Protein AF-A0A951SSV8-F1 (afdb_monomer)

Sequence (292 aa):
MTTGLNQTVEQKVKEVFIGLLESFEKKRLSGRKLVSDEEIIYNSLKNPKLGDVKVTVFPGPPIQIFINNRRDPDSPFAVMDSQQRRDFIERRAVEESKDNDIAPALYLISFNDRETLKNPNLERVEFYSVFLGLVDDQEEKRLPPGHELLDRPYESLNPSEKMILLNVLAKADPIRNRIKTELFDFSLKYARYKQSEEQRIVTIPPDQIAEHIGQLSRDMYPQNLRTILLRDFPKDHDRICNYVKDRLESLNRLITGRLDLDDGQYSYYLRQIQQSIVDQIRQIDMLASRRR

Solvent-accessible surface area (backbone atoms only — 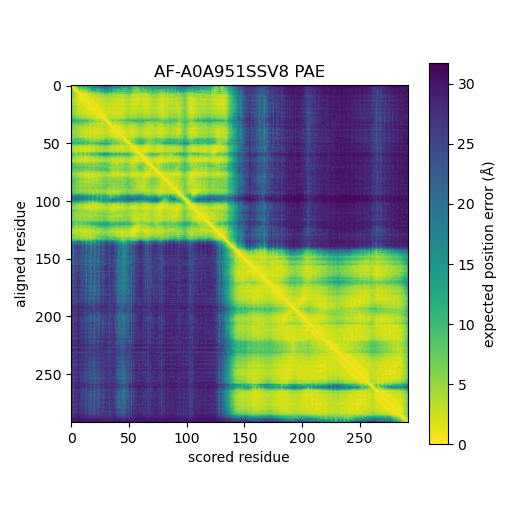not comparable to full-atom values): 16770 Å² total; per-residue (Å²): 130,78,57,83,60,58,70,73,58,47,51,55,51,47,52,48,52,50,38,31,50,52,44,52,50,53,38,49,75,72,70,46,79,70,54,72,69,55,47,53,50,48,47,19,66,72,32,48,92,82,31,68,39,51,33,41,36,33,81,52,95,77,70,44,41,32,39,54,27,92,92,40,74,93,56,36,29,33,52,45,30,62,71,61,38,70,83,42,72,77,45,42,59,76,62,87,71,89,62,93,59,71,51,29,45,58,19,43,61,36,74,69,52,55,54,57,74,66,43,83,88,58,76,65,47,70,36,49,50,64,52,67,58,81,57,60,76,60,65,85,62,58,65,61,80,47,53,76,54,74,82,46,62,75,89,77,50,51,66,34,54,47,57,40,35,56,76,63,52,60,94,84,40,71,62,50,56,54,47,45,54,68,73,30,45,41,86,45,72,52,41,41,66,98,48,71,72,41,80,40,77,47,70,47,55,88,93,44,42,61,60,46,56,52,46,56,49,36,47,47,53,43,71,75,58,48,62,48,25,59,72,78,38,48,71,59,34,53,51,51,52,49,52,50,41,56,48,49,49,51,50,42,53,59,48,55,74,53,44,84,74,45,90,47,67,45,32,54,53,49,51,52,46,46,50,45,46,53,54,51,44,52,53,53,49,56,62,67,48,74,77,113

Nearest PDB structures (foldseek):
  1gla-assembly1_F  TM=2.892E-01  e=4.558E+00  Escherichia coli

Secondary structure (DSSP, 8-state):
---SS-HHHHHHHHHHHHHHHHHHHHHHHTTPPPPHHHHHHHHHHH-GGG---EEEEE-SSSPEEEE--SS-TTSPEEEE-TTGGGG-TT-EESS--SS---S-EEEE--HHHHHHHH-TTS--EEEEGGGG--S-TTTTT---TTGGGTTS-GGG--HHHHHHHHHHS-TT-HHHHHHHHHHHEEEEEEEPTTS-EEEEEEE--GGGHHHHHHHHHHHHS-HHHHHHHHHH-HHHHHHHHHHHHHHHHHHHHHHHHHHTT-SSHHHHHHHHHHHHHHHHHHHHHHHHHTT-

pLDDT: mean 84.55, std 10.83, range [45.34, 97.0]

Foldseek 3Di:
DALPDDPVLLVVVLVQVLLLLVVVVVCVVVVHDDDPQSVVVNCCLQPVPVHKWKWKWQVPVVIWIWTARPVDRLWTWTKAFPVVCVVVVQWAFPDDDPDPDRGIGTTTDHPVVSVVVVDPPGDMGMDISVNSPSDPPVVVPPQQPLPVVVPPDPVPDFLQSLVSVLVNDDPPDPSNVVNQCVQFWDFFFQAFVVGDTDTDIQGADLVQLLVSLVVLLCRQPPPVVLVVCVPPPVVVNVVSLVRSLVRLVVRLVRLVVCLVRDPDPSNVSSVVNNVSSVVVNVVSVVSNVVVD

Mean predicted aligned error: 15.84 Å

Structure (mmCIF, N/CA/C/O backbone):
data_AF-A0A951SSV8-F1
#
_entry.id   AF-A0A951SSV8-F1
#
loop_
_atom_site.group_PDB
_atom_site.id
_atom_site.type_symbol
_atom_site.label_atom_id
_atom_site.label_alt_id
_atom_site.label_comp_id
_atom_site.label_asym_id
_atom_site.label_entity_id
_atom_site.label_seq_id
_atom_site.pdbx_PDB_ins_code
_atom_site.Cartn_x
_atom_site.Cartn_y
_atom_site.Cartn_z
_atom_site.occupancy
_atom_site.B_iso_or_equiv
_atom_site.auth_seq_id
_atom_site.auth_comp_id
_atom_site.auth_asym_id
_atom_site.auth_atom_id
_atom_site.pdbx_PDB_model_num
ATOM 1 N N . MET A 1 1 ? 17.834 -5.910 -31.860 1.00 50.94 1 MET A N 1
ATOM 2 C CA . MET A 1 1 ? 16.938 -4.856 -32.387 1.00 50.94 1 MET A CA 1
ATOM 3 C C . MET A 1 1 ? 17.793 -3.620 -32.609 1.00 50.94 1 MET A C 1
ATOM 5 O O . MET A 1 1 ? 18.628 -3.364 -31.756 1.00 50.94 1 MET A O 1
ATOM 9 N N . THR A 1 2 ? 17.700 -2.944 -33.755 1.00 58.22 2 THR A N 1
ATOM 10 C CA . THR A 1 2 ? 18.697 -1.935 -34.171 1.00 58.22 2 THR A CA 1
ATOM 11 C C . THR A 1 2 ? 18.032 -0.606 -34.503 1.00 58.22 2 THR A C 1
ATOM 13 O O . THR A 1 2 ? 17.059 -0.584 -35.251 1.00 58.22 2 THR A O 1
ATOM 16 N N . THR A 1 3 ? 18.589 0.490 -33.989 1.00 61.31 3 THR A N 1
ATOM 17 C CA . THR A 1 3 ? 18.146 1.876 -34.237 1.00 61.31 3 THR A CA 1
ATOM 18 C C . THR A 1 3 ? 18.432 2.356 -35.666 1.00 61.31 3 THR A C 1
ATOM 20 O O . THR A 1 3 ? 17.866 3.352 -36.101 1.00 61.31 3 THR A O 1
ATOM 23 N N . GLY A 1 4 ? 19.322 1.667 -36.395 1.00 69.44 4 GLY A N 1
ATOM 24 C CA . GLY A 1 4 ? 19.803 2.088 -37.715 1.00 69.44 4 GLY A CA 1
ATOM 25 C C . GLY A 1 4 ? 20.818 3.237 -37.671 1.00 69.44 4 GLY A C 1
ATOM 26 O O . GLY A 1 4 ? 21.259 3.688 -38.723 1.00 69.44 4 GLY A O 1
ATOM 27 N N . LEU A 1 5 ? 21.203 3.705 -36.477 1.00 77.44 5 LEU A N 1
ATOM 28 C CA . LEU A 1 5 ? 22.215 4.741 -36.280 1.00 77.44 5 LEU A CA 1
ATOM 29 C C . LEU A 1 5 ? 23.638 4.164 -36.288 1.00 77.44 5 LEU A C 1
ATOM 31 O O . LEU A 1 5 ? 23.873 3.011 -35.926 1.00 77.44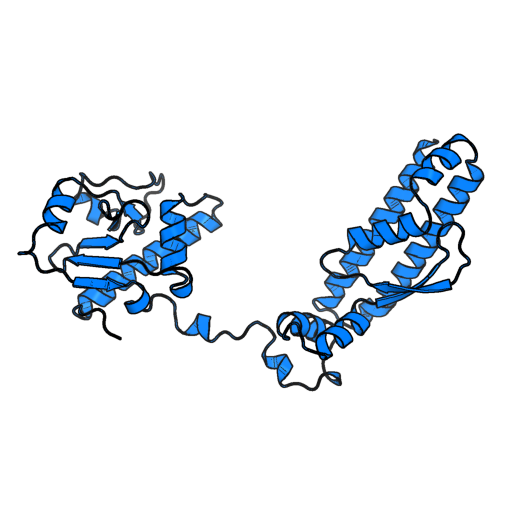 5 LEU A O 1
ATOM 35 N N . ASN A 1 6 ? 24.615 5.009 -36.626 1.00 82.25 6 ASN A N 1
ATOM 36 C CA . ASN A 1 6 ? 26.017 4.732 -36.320 1.00 82.25 6 ASN A CA 1
ATOM 37 C C . ASN A 1 6 ? 26.199 4.656 -34.789 1.00 82.25 6 ASN A C 1
ATOM 39 O O . ASN A 1 6 ? 25.636 5.479 -34.067 1.00 82.25 6 ASN A O 1
ATOM 43 N N . GLN A 1 7 ? 27.007 3.711 -34.300 1.00 79.44 7 GLN A N 1
ATOM 44 C CA . GLN A 1 7 ? 27.221 3.439 -32.872 1.00 79.44 7 GLN A CA 1
ATOM 45 C C . GLN A 1 7 ? 27.558 4.699 -32.061 1.00 79.44 7 GLN A C 1
ATOM 47 O O . GLN A 1 7 ? 27.023 4.888 -30.972 1.00 79.44 7 GLN A O 1
ATOM 52 N N . THR A 1 8 ? 28.384 5.598 -32.604 1.00 82.25 8 THR A N 1
ATOM 53 C CA . THR A 1 8 ? 28.756 6.853 -31.928 1.00 82.25 8 THR A CA 1
ATOM 54 C C . THR A 1 8 ? 27.576 7.819 -31.791 1.00 82.25 8 THR A C 1
ATOM 56 O O . THR A 1 8 ? 27.428 8.483 -30.767 1.00 82.25 8 THR A O 1
ATOM 59 N N . VAL A 1 9 ? 26.712 7.895 -32.809 1.00 83.31 9 VAL A N 1
ATOM 60 C CA . VAL A 1 9 ? 25.506 8.739 -32.773 1.00 83.31 9 VAL A CA 1
ATOM 61 C C . VAL A 1 9 ? 24.475 8.125 -31.833 1.00 83.31 9 VAL A C 1
ATOM 63 O O . VAL A 1 9 ? 23.878 8.842 -31.038 1.00 83.31 9 VAL A O 1
ATOM 66 N N . GLU A 1 10 ? 24.309 6.801 -31.867 1.00 84.38 10 GLU A N 1
ATOM 67 C CA . GLU A 1 10 ? 23.406 6.086 -30.966 1.00 84.38 10 GLU A CA 1
ATOM 68 C C . GLU A 1 10 ? 23.782 6.299 -29.493 1.00 84.38 10 GLU A C 1
ATOM 70 O O . GLU A 1 10 ? 22.915 6.641 -28.694 1.00 84.38 10 GLU A O 1
ATOM 75 N N . GLN A 1 11 ? 25.065 6.162 -29.136 1.00 83.69 11 GLN A N 1
ATOM 76 C CA . GLN A 1 11 ? 25.550 6.401 -27.771 1.00 83.69 11 GLN A CA 1
ATOM 77 C C . GLN A 1 11 ? 25.250 7.825 -27.302 1.00 83.69 11 GLN A C 1
ATOM 79 O O . GLN A 1 11 ? 24.668 8.011 -26.237 1.00 83.69 11 GLN A O 1
ATOM 84 N N . LYS A 1 12 ? 25.553 8.825 -28.135 1.00 85.31 12 LYS A N 1
ATOM 85 C CA . LYS A 1 12 ? 25.282 10.226 -27.805 1.00 85.31 12 LYS A CA 1
ATOM 86 C C . LYS A 1 12 ? 23.788 10.514 -27.653 1.00 85.31 12 LYS A C 1
ATOM 88 O O . LYS A 1 12 ? 23.389 11.263 -26.767 1.00 85.31 12 LYS A O 1
ATOM 93 N N . VAL A 1 13 ? 22.944 9.904 -28.486 1.00 86.56 13 VAL A N 1
ATOM 94 C CA . VAL A 1 13 ? 21.488 9.995 -28.332 1.00 86.56 13 VAL A CA 1
ATOM 95 C C . VAL A 1 13 ? 21.061 9.378 -26.995 1.00 86.56 13 VAL A C 1
ATOM 97 O O . VAL A 1 13 ? 20.310 10.016 -26.261 1.00 86.56 13 VAL A O 1
ATOM 100 N N . LYS A 1 14 ? 21.578 8.197 -26.623 1.00 86.94 14 LYS A N 1
ATOM 101 C CA . LYS A 1 14 ? 21.282 7.577 -25.318 1.00 86.94 14 LYS A CA 1
ATOM 102 C C . LYS A 1 14 ? 21.675 8.470 -24.146 1.00 86.94 14 LYS A C 1
ATOM 104 O O . LYS A 1 14 ? 20.853 8.667 -23.260 1.00 86.94 14 LYS A O 1
ATOM 109 N N . GLU A 1 15 ? 22.872 9.051 -24.165 1.00 86.12 15 GLU A N 1
ATOM 110 C CA . GLU A 1 15 ? 23.341 9.977 -23.123 1.00 86.12 15 GLU A CA 1
ATOM 111 C C . GLU A 1 15 ? 22.396 11.175 -22.950 1.00 86.12 15 GLU A C 1
ATOM 113 O O . GLU A 1 15 ? 22.020 11.511 -21.827 1.00 86.12 15 GLU A O 1
ATOM 118 N N . VAL A 1 16 ? 21.946 11.778 -24.058 1.00 88.00 16 VAL A N 1
ATOM 119 C CA . VAL A 1 16 ? 20.989 12.898 -24.025 1.00 88.00 16 VAL A CA 1
ATOM 120 C C . VAL A 1 16 ? 19.657 12.476 -23.399 1.00 88.00 16 VAL A C 1
ATOM 122 O O . VAL A 1 16 ? 19.097 13.210 -22.586 1.00 88.00 16 VAL A O 1
ATOM 125 N N . PHE A 1 17 ? 19.144 11.295 -23.747 1.00 89.50 17 PHE A N 1
ATOM 126 C CA . PHE A 1 17 ? 17.882 10.798 -23.198 1.00 89.50 17 PHE A CA 1
ATOM 127 C C . PHE A 1 17 ? 17.982 10.370 -21.726 1.00 89.50 17 PHE A C 1
ATOM 129 O O . PHE A 1 17 ? 17.036 10.604 -20.974 1.00 89.50 17 PHE A O 1
ATOM 136 N N . ILE A 1 18 ? 19.110 9.795 -21.297 1.00 86.62 18 ILE A N 1
ATOM 137 C CA . ILE A 1 18 ? 19.374 9.486 -19.882 1.00 86.62 18 ILE A CA 1
ATOM 138 C C . ILE A 1 18 ? 19.422 10.787 -19.073 1.00 86.62 18 ILE A C 1
ATOM 140 O O . ILE A 1 18 ? 18.696 10.921 -18.090 1.00 86.62 18 ILE A O 1
ATOM 144 N N . GLY A 1 19 ? 20.171 11.793 -19.540 1.00 85.62 19 GLY A N 1
ATOM 145 C CA . GLY A 1 19 ? 20.220 13.102 -18.882 1.00 85.62 19 GLY A CA 1
ATOM 146 C C . GLY A 1 19 ? 18.855 13.804 -18.825 1.00 85.62 19 GLY A C 1
ATOM 147 O O . GLY A 1 19 ? 18.536 14.469 -17.838 1.00 85.62 19 GLY A O 1
ATOM 148 N N . LEU A 1 20 ? 18.010 13.625 -19.848 1.00 88.06 20 LEU A N 1
ATOM 149 C CA . LEU A 1 20 ? 16.631 14.126 -19.842 1.00 88.06 20 LEU A CA 1
ATOM 150 C C . LEU A 1 20 ? 15.772 13.434 -18.767 1.00 88.06 20 LEU A C 1
ATOM 152 O O . LEU A 1 20 ? 15.018 14.102 -18.056 1.00 88.06 20 LEU A O 1
ATOM 156 N N . LEU A 1 21 ? 15.884 12.109 -18.627 1.00 87.38 21 LEU A N 1
ATOM 157 C CA . LEU A 1 21 ? 15.180 11.348 -17.589 1.00 87.38 21 LEU A CA 1
ATOM 158 C C . LEU A 1 21 ? 15.607 11.786 -16.184 1.00 87.38 21 LEU A C 1
ATOM 160 O O . LEU A 1 21 ? 14.743 12.067 -15.351 1.00 87.38 21 LEU A O 1
ATOM 164 N N . GLU A 1 22 ? 16.911 11.918 -15.939 1.00 84.62 22 GLU A N 1
ATOM 165 C CA . GLU A 1 22 ? 17.454 12.403 -14.663 1.00 84.62 22 GLU A CA 1
ATOM 166 C C . GLU A 1 22 ? 16.945 13.812 -14.322 1.00 84.62 22 GLU A C 1
ATOM 168 O O . GLU A 1 22 ? 16.562 14.086 -13.181 1.00 84.62 22 GLU A O 1
ATOM 173 N N . SER A 1 23 ? 16.877 14.699 -15.321 1.00 84.25 23 SER A N 1
ATOM 174 C CA . SER A 1 23 ? 16.321 16.051 -15.182 1.00 84.25 23 SER A CA 1
ATOM 175 C C . SER A 1 23 ? 14.860 16.021 -14.716 1.00 84.25 23 SER A C 1
ATOM 177 O O . SER A 1 23 ? 14.485 16.699 -13.751 1.00 84.25 23 SER A O 1
ATOM 179 N N . PHE A 1 24 ? 14.034 15.166 -15.329 1.00 87.00 24 PHE A N 1
ATOM 180 C CA . PHE A 1 24 ? 12.644 14.975 -14.915 1.00 87.00 24 PHE A CA 1
ATOM 181 C C . PHE A 1 24 ? 12.520 14.385 -13.505 1.00 87.00 24 PHE A C 1
ATOM 183 O O . PHE A 1 24 ? 11.667 14.832 -12.729 1.00 87.00 24 PHE A O 1
ATOM 190 N N . GLU A 1 25 ? 13.369 13.429 -13.127 1.00 83.12 25 GLU A 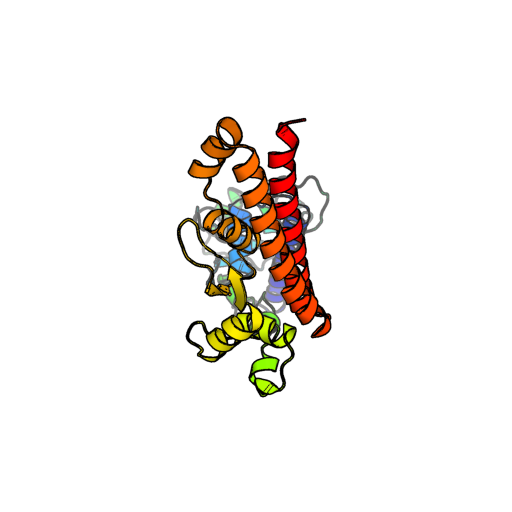N 1
ATOM 191 C CA . GLU A 1 25 ? 13.355 12.843 -11.781 1.00 83.12 25 GLU A CA 1
ATOM 192 C C . GLU A 1 25 ? 13.773 13.845 -10.707 1.00 83.12 25 GLU A C 1
ATOM 194 O O . GLU A 1 25 ? 13.064 14.001 -9.709 1.00 83.12 25 GLU A O 1
ATOM 199 N N . LYS A 1 26 ? 14.851 14.602 -10.939 1.00 82.38 26 LYS A N 1
ATOM 200 C CA . LYS A 1 26 ? 15.294 15.688 -10.053 1.00 82.38 26 LYS A CA 1
ATOM 201 C C . LYS A 1 26 ? 14.178 16.711 -9.844 1.00 82.38 26 LYS A C 1
ATOM 203 O O . LYS A 1 26 ? 13.911 17.119 -8.710 1.00 82.38 26 LYS A O 1
ATOM 208 N N . LYS A 1 27 ? 13.467 17.077 -10.916 1.00 80.06 27 LYS A N 1
ATOM 209 C CA . LYS A 1 27 ? 12.323 17.997 -10.855 1.00 80.06 27 LYS A CA 1
ATOM 210 C C . LYS A 1 27 ? 11.194 17.438 -9.983 1.00 80.06 27 LYS A C 1
ATOM 212 O O . LYS A 1 27 ? 10.746 18.135 -9.070 1.00 80.06 27 LYS A O 1
ATOM 217 N N . ARG A 1 28 ? 10.817 16.167 -10.167 1.00 77.19 28 ARG A N 1
ATOM 218 C CA . ARG A 1 28 ? 9.799 15.490 -9.339 1.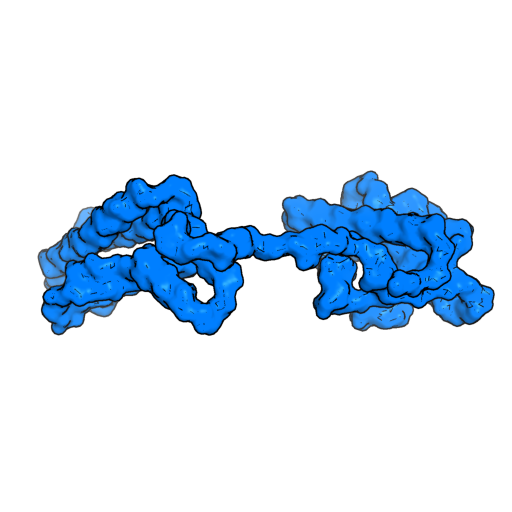00 77.19 28 ARG A CA 1
ATOM 219 C C . ARG A 1 28 ? 10.204 15.395 -7.865 1.00 77.19 28 ARG A C 1
ATOM 221 O O . ARG A 1 28 ? 9.382 15.687 -6.999 1.00 77.19 28 ARG A O 1
ATOM 228 N N . LEU A 1 29 ? 11.454 15.029 -7.577 1.00 77.56 29 LEU A N 1
ATOM 229 C CA . LEU A 1 29 ? 11.984 14.915 -6.210 1.00 77.56 29 LEU A CA 1
ATOM 230 C C . LEU A 1 29 ? 12.050 16.271 -5.496 1.00 77.56 29 LEU A C 1
ATOM 232 O O . LEU A 1 29 ? 11.799 16.347 -4.298 1.00 77.56 29 LEU A O 1
ATOM 236 N N . SER A 1 30 ? 12.309 17.355 -6.233 1.00 75.88 30 SER A N 1
ATOM 237 C CA . SER A 1 30 ? 12.275 18.724 -5.697 1.00 75.88 30 SER A CA 1
ATOM 238 C C . SER A 1 30 ? 10.862 19.260 -5.400 1.00 75.88 30 SER A C 1
ATOM 240 O O . SER A 1 30 ? 10.717 20.398 -4.957 1.00 75.88 30 SER A O 1
ATOM 242 N N . GLY A 1 31 ? 9.809 18.473 -5.662 1.00 69.69 31 GLY A N 1
ATOM 243 C CA . GLY A 1 31 ? 8.412 18.869 -5.457 1.00 69.69 31 GLY A CA 1
ATOM 244 C C . GLY A 1 31 ? 7.827 19.752 -6.566 1.00 69.69 31 GLY A C 1
ATOM 245 O O . GLY A 1 31 ? 6.671 20.170 -6.466 1.00 69.69 31 GLY A O 1
ATOM 246 N N . ARG A 1 32 ? 8.583 20.028 -7.640 1.00 75.00 32 ARG A N 1
ATOM 247 C CA . ARG A 1 32 ? 8.074 20.709 -8.840 1.00 75.00 32 ARG A CA 1
ATOM 248 C C . ARG A 1 32 ? 7.263 19.715 -9.680 1.00 75.00 32 ARG A C 1
ATOM 250 O O . ARG A 1 32 ? 7.671 18.571 -9.878 1.00 75.00 32 ARG A O 1
ATOM 257 N N . LYS A 1 33 ? 6.104 20.146 -10.184 1.00 79.69 33 LYS A N 1
ATOM 258 C CA . LYS A 1 33 ? 5.280 19.321 -11.080 1.00 79.69 33 LYS A CA 1
ATOM 259 C C . LYS A 1 33 ? 5.862 19.355 -12.491 1.00 79.69 33 LYS A C 1
ATOM 261 O O . LYS A 1 33 ? 6.257 20.419 -12.955 1.00 79.69 33 LYS A O 1
ATOM 266 N N . LEU A 1 34 ? 5.898 18.200 -13.151 1.00 83.44 34 LEU A N 1
ATOM 267 C CA . LEU A 1 34 ? 6.144 18.138 -14.590 1.00 83.44 34 LEU A CA 1
ATOM 268 C C . LEU A 1 34 ? 4.941 18.730 -15.325 1.00 83.44 34 LEU A C 1
ATOM 270 O O . LEU A 1 34 ? 3.794 18.520 -14.914 1.00 83.44 34 LEU A O 1
ATOM 274 N N . VAL A 1 35 ? 5.198 19.463 -16.405 1.00 85.88 35 VAL A N 1
ATOM 275 C CA . VAL A 1 35 ? 4.126 19.872 -17.319 1.00 85.88 35 VAL A CA 1
ATOM 276 C C . VAL A 1 35 ? 3.617 18.625 -18.033 1.00 85.88 35 VAL A C 1
ATOM 278 O O . VAL A 1 35 ? 4.329 17.638 -18.196 1.00 85.88 35 VAL A O 1
ATOM 281 N N . SER A 1 36 ? 2.360 18.647 -18.457 1.00 85.00 36 SER A N 1
ATOM 282 C CA . SER A 1 36 ? 1.707 17.453 -18.984 1.00 85.00 36 SER A CA 1
ATOM 283 C C . SER A 1 36 ? 2.436 16.814 -20.179 1.00 85.00 36 SER A C 1
ATOM 285 O O . SER A 1 36 ? 2.428 15.592 -20.296 1.00 85.00 36 SER A O 1
ATOM 287 N N . ASP A 1 37 ? 3.102 17.605 -21.024 1.00 85.56 37 ASP A N 1
ATOM 288 C CA . ASP A 1 37 ? 3.895 17.073 -22.139 1.00 85.56 37 ASP A CA 1
ATOM 289 C C . ASP A 1 37 ? 5.176 16.375 -21.646 1.00 85.56 37 ASP A C 1
ATOM 291 O O . ASP A 1 37 ? 5.489 15.276 -22.098 1.00 85.56 37 ASP A O 1
ATOM 295 N N . GLU A 1 38 ? 5.866 16.942 -20.650 1.00 86.94 38 GLU A N 1
ATOM 296 C CA . GLU A 1 38 ? 7.019 16.305 -19.998 1.00 86.94 38 GLU A CA 1
ATOM 297 C C . GLU A 1 38 ? 6.623 15.001 -19.299 1.00 86.94 38 GLU A C 1
ATOM 299 O O . GLU A 1 38 ? 7.350 14.018 -19.377 1.00 86.94 38 GLU A O 1
ATOM 304 N N . GLU A 1 39 ? 5.459 14.963 -18.645 1.00 86.19 39 GLU A N 1
ATOM 305 C CA . GLU A 1 39 ? 4.956 13.763 -17.973 1.00 86.19 39 GLU A CA 1
ATOM 306 C C . GLU A 1 39 ? 4.679 12.627 -18.969 1.00 86.19 39 GLU A C 1
ATOM 308 O O . GLU A 1 39 ? 5.028 11.472 -18.711 1.00 86.19 39 GLU A O 1
ATOM 313 N N . ILE A 1 40 ? 4.105 12.948 -20.134 1.00 85.50 40 ILE A N 1
ATOM 314 C CA . ILE A 1 40 ? 3.871 11.974 -21.207 1.00 85.50 40 ILE A CA 1
ATOM 315 C C . ILE A 1 40 ? 5.201 11.427 -21.734 1.00 85.50 40 ILE A C 1
ATOM 317 O O . ILE A 1 40 ? 5.340 10.208 -21.874 1.00 85.50 40 ILE A O 1
ATOM 321 N N . ILE A 1 41 ? 6.174 12.301 -22.011 1.00 87.19 41 ILE A N 1
ATOM 322 C CA . ILE A 1 41 ? 7.490 11.889 -22.516 1.00 87.19 41 ILE A CA 1
ATOM 323 C C . ILE A 1 41 ? 8.254 11.083 -21.460 1.00 87.19 41 ILE A C 1
ATOM 325 O O . ILE A 1 41 ? 8.747 10.003 -21.776 1.00 87.19 41 ILE A O 1
ATOM 329 N N . TYR A 1 42 ? 8.276 11.528 -20.201 1.00 87.62 42 TYR A N 1
ATOM 330 C CA . TYR A 1 42 ? 8.893 10.807 -19.086 1.00 87.62 42 TYR A CA 1
ATOM 331 C C . TYR A 1 42 ? 8.328 9.392 -18.942 1.00 87.62 42 TYR A C 1
ATOM 333 O O . TYR A 1 42 ? 9.081 8.420 -18.918 1.00 87.62 42 TYR A O 1
ATOM 341 N N . ASN A 1 43 ? 6.998 9.258 -18.899 1.00 83.88 43 ASN A N 1
ATOM 342 C CA . ASN A 1 43 ? 6.353 7.955 -18.755 1.00 83.88 43 ASN A CA 1
ATOM 343 C C . ASN A 1 43 ? 6.627 7.040 -19.954 1.00 83.88 43 ASN A C 1
ATOM 345 O O . ASN A 1 43 ? 6.774 5.837 -19.764 1.00 83.88 43 ASN A O 1
ATOM 349 N N . SER A 1 44 ? 6.714 7.601 -21.162 1.00 84.62 44 SER A N 1
ATOM 350 C CA . SER A 1 44 ? 6.961 6.829 -22.384 1.00 84.62 44 SER A CA 1
ATOM 351 C C . SER A 1 44 ? 8.412 6.339 -22.475 1.00 84.62 44 SER A C 1
ATOM 353 O O . SER A 1 44 ? 8.657 5.185 -22.810 1.00 84.62 44 SER A O 1
ATOM 355 N N . LEU A 1 45 ? 9.376 7.191 -22.111 1.00 84.31 45 LEU A N 1
ATOM 356 C CA . LEU A 1 45 ? 10.797 6.834 -22.085 1.00 84.31 45 LEU A CA 1
ATOM 357 C C . LEU A 1 45 ? 11.130 5.850 -20.955 1.00 84.31 45 LEU A C 1
ATOM 359 O O . LEU A 1 45 ? 11.937 4.946 -21.154 1.00 84.31 45 LEU A O 1
ATOM 363 N N . LYS A 1 46 ? 10.496 6.004 -19.783 1.00 82.44 46 LYS A N 1
ATOM 364 C CA . LYS A 1 46 ? 10.702 5.121 -18.625 1.00 82.44 46 LYS A CA 1
ATOM 365 C C . LYS A 1 46 ? 9.956 3.792 -18.747 1.00 82.44 46 LYS A C 1
ATOM 367 O O . LYS A 1 46 ? 10.433 2.778 -18.257 1.00 82.44 46 LYS A O 1
ATOM 372 N N . ASN A 1 47 ? 8.783 3.780 -19.381 1.00 76.94 47 ASN A N 1
ATOM 373 C CA . ASN A 1 47 ? 7.959 2.583 -19.529 1.00 76.94 47 ASN A CA 1
ATOM 374 C C . ASN A 1 47 ? 7.502 2.411 -20.985 1.00 76.94 47 ASN A C 1
ATOM 376 O O . ASN A 1 47 ? 6.370 2.783 -21.315 1.00 76.94 47 ASN A O 1
ATOM 380 N N . PRO A 1 48 ? 8.298 1.741 -21.839 1.00 70.56 48 PRO A N 1
ATOM 381 C CA . PRO A 1 48 ? 7.938 1.518 -23.243 1.00 70.56 48 PRO A CA 1
ATOM 382 C C . PRO A 1 48 ? 6.573 0.825 -23.432 1.00 70.56 48 PRO A C 1
ATOM 384 O O . PRO A 1 48 ? 5.872 1.072 -24.411 1.00 70.56 48 PRO A O 1
ATOM 387 N N . LYS A 1 49 ? 6.139 0.007 -22.456 1.00 68.50 49 LYS A N 1
ATOM 388 C CA . LYS A 1 49 ? 4.824 -0.673 -22.438 1.00 68.50 49 LYS A CA 1
ATOM 389 C C . LYS A 1 49 ? 3.635 0.278 -22.255 1.00 68.50 49 LYS A C 1
ATOM 391 O O . LYS A 1 49 ? 2.543 -0.024 -22.727 1.00 68.50 49 LYS A O 1
ATOM 396 N N . LEU A 1 50 ? 3.828 1.406 -21.566 1.00 64.69 50 LEU A N 1
ATOM 397 C CA . LEU A 1 50 ? 2.800 2.445 -21.392 1.00 64.69 50 LEU A CA 1
ATOM 398 C C . LEU A 1 50 ? 2.725 3.376 -22.605 1.00 64.69 50 LEU A C 1
ATOM 400 O O . LEU A 1 50 ? 1.775 4.148 -22.763 1.00 64.69 50 LEU A O 1
ATOM 404 N N . GLY A 1 51 ? 3.714 3.279 -23.486 1.00 67.88 51 GLY A N 1
ATOM 405 C CA . GLY A 1 51 ? 3.711 3.970 -24.744 1.00 67.88 51 GLY A CA 1
ATOM 406 C C . GLY A 1 51 ? 5.111 4.263 -25.244 1.00 67.88 51 GLY A C 1
ATOM 407 O O . GLY A 1 51 ? 5.940 4.768 -24.508 1.00 67.88 51 GLY A O 1
ATOM 408 N N . ASP A 1 52 ? 5.325 4.031 -26.532 1.00 78.38 52 ASP A N 1
ATOM 409 C CA . ASP A 1 52 ? 6.578 4.358 -27.200 1.00 78.38 52 ASP A CA 1
ATOM 410 C C . ASP A 1 52 ? 6.521 5.739 -27.869 1.00 78.38 52 ASP A C 1
ATOM 412 O O . ASP A 1 52 ? 5.445 6.197 -28.287 1.00 78.38 52 ASP A O 1
ATOM 416 N N . VAL A 1 53 ? 7.665 6.406 -27.997 1.00 85.50 53 VAL A N 1
ATOM 417 C CA . VAL A 1 53 ? 7.769 7.680 -28.715 1.00 85.50 53 VAL A CA 1
ATOM 418 C C . VAL A 1 53 ? 8.666 7.523 -29.926 1.00 85.50 53 VAL A C 1
ATOM 420 O O . VAL A 1 53 ? 9.734 6.922 -29.860 1.00 85.50 53 VAL A O 1
ATOM 423 N N . LYS A 1 54 ? 8.219 8.079 -31.052 1.00 88.81 54 LYS A N 1
ATOM 424 C CA . LYS A 1 54 ? 9.031 8.151 -32.262 1.00 88.81 54 LYS A CA 1
ATOM 425 C C . LYS A 1 54 ? 10.111 9.215 -32.068 1.00 88.81 54 LYS A C 1
ATOM 427 O O . LYS A 1 54 ? 9.796 10.357 -31.730 1.00 88.81 54 LYS A O 1
ATOM 432 N N . VAL A 1 55 ? 11.355 8.823 -32.291 1.00 90.31 55 VAL A N 1
ATOM 433 C CA . VAL A 1 55 ? 12.545 9.665 -32.247 1.00 90.31 55 VAL A CA 1
ATOM 434 C C . VAL A 1 55 ? 13.049 9.849 -33.673 1.00 90.31 55 VAL A C 1
ATOM 436 O O . VAL A 1 55 ? 13.213 8.877 -34.412 1.00 90.31 55 VAL A O 1
ATOM 439 N N . THR A 1 56 ? 13.301 11.096 -34.051 1.00 90.62 56 THR A N 1
ATOM 440 C CA . THR A 1 56 ? 13.900 11.459 -35.336 1.00 90.62 56 THR A CA 1
ATOM 441 C C . THR A 1 56 ? 15.248 12.111 -35.069 1.00 90.62 56 THR A C 1
ATOM 443 O O . THR A 1 56 ? 15.329 13.095 -34.334 1.00 90.62 56 THR A O 1
ATOM 446 N N . VAL A 1 57 ? 16.308 11.565 -35.662 1.00 90.62 57 VAL A N 1
ATOM 447 C CA . VAL A 1 57 ? 17.682 12.042 -35.481 1.00 90.62 57 VAL A CA 1
ATOM 448 C C . VAL A 1 57 ? 18.258 12.482 -36.819 1.00 90.62 57 VAL A C 1
ATOM 450 O O . VAL A 1 57 ? 18.248 11.718 -37.785 1.00 90.62 57 VAL A O 1
ATOM 453 N N . PHE A 1 58 ? 18.807 13.695 -36.854 1.00 89.81 58 PHE A N 1
ATOM 454 C CA . PHE A 1 58 ? 19.657 14.172 -37.943 1.00 89.81 58 PHE A CA 1
ATOM 455 C C . PHE A 1 58 ? 21.121 14.061 -37.493 1.00 89.81 58 PHE A C 1
ATOM 457 O O . PHE A 1 58 ? 21.522 14.780 -36.574 1.00 89.81 58 PHE A O 1
ATOM 464 N N . PRO A 1 59 ? 21.921 13.162 -38.094 1.00 82.31 59 PRO A N 1
ATOM 465 C CA . PRO A 1 59 ? 23.266 12.831 -37.619 1.00 82.31 59 PRO A CA 1
ATOM 466 C C . PRO A 1 59 ? 24.347 13.862 -37.994 1.00 82.31 59 PRO A C 1
ATOM 468 O O . PRO A 1 59 ? 25.515 13.659 -37.663 1.00 82.31 59 PRO A O 1
ATOM 471 N N . GLY A 1 60 ? 23.993 14.953 -38.684 1.00 80.12 60 GLY A N 1
ATOM 472 C CA . GLY A 1 60 ? 24.934 16.024 -39.034 1.00 80.12 60 GLY A CA 1
ATOM 473 C C . GLY A 1 60 ? 25.472 16.769 -37.803 1.00 80.12 60 GLY A C 1
ATOM 474 O O . GLY A 1 60 ? 24.903 16.640 -36.727 1.00 80.12 60 GLY A O 1
ATOM 475 N N . PRO A 1 61 ? 26.569 17.539 -37.912 1.00 78.06 61 PRO A N 1
ATOM 476 C CA . PRO A 1 61 ? 27.035 18.411 -36.837 1.00 78.06 61 PRO A CA 1
ATOM 477 C C . PRO A 1 61 ? 26.294 19.769 -36.864 1.00 78.06 61 PRO A C 1
ATOM 479 O O . PRO A 1 61 ? 26.368 20.463 -37.878 1.00 78.06 61 PRO A O 1
ATOM 482 N N . PRO A 1 62 ? 25.629 20.198 -35.774 1.00 81.69 62 PRO A N 1
ATOM 483 C CA . PRO A 1 62 ? 25.372 19.462 -34.533 1.00 81.69 62 PRO A CA 1
ATOM 484 C C . PRO A 1 62 ? 24.236 18.436 -34.688 1.00 81.69 62 PRO A C 1
ATOM 486 O O . PRO A 1 62 ? 23.294 18.658 -35.449 1.00 81.69 62 PRO A O 1
ATOM 489 N N . ILE A 1 63 ? 24.323 17.324 -33.943 1.00 87.00 63 ILE A N 1
ATOM 490 C CA . ILE A 1 63 ? 23.312 16.254 -33.982 1.00 87.00 63 ILE A CA 1
ATOM 491 C C . ILE A 1 63 ? 22.001 16.820 -33.452 1.00 87.00 63 ILE A C 1
ATOM 493 O O . ILE A 1 63 ? 21.969 17.365 -32.349 1.00 87.00 63 ILE A O 1
ATOM 497 N N . GLN A 1 64 ? 20.924 16.667 -34.218 1.00 90.38 64 GLN A N 1
ATOM 498 C CA . GLN A 1 64 ? 19.608 17.172 -33.833 1.00 90.38 64 GLN A CA 1
ATOM 499 C C . GLN A 1 64 ? 18.681 16.010 -33.507 1.00 90.38 64 GLN A C 1
ATOM 501 O O . GLN A 1 64 ? 18.510 15.101 -34.322 1.00 90.38 64 GLN A O 1
ATOM 506 N N . ILE A 1 65 ? 18.090 16.049 -32.313 1.00 92.00 65 ILE A N 1
ATOM 507 C CA . ILE A 1 65 ? 17.219 15.000 -31.786 1.00 92.00 65 ILE A CA 1
ATOM 508 C C . ILE A 1 65 ? 15.822 15.583 -31.610 1.00 92.00 65 ILE A C 1
ATOM 510 O O . ILE A 1 65 ? 15.633 16.570 -30.895 1.00 92.00 65 ILE A O 1
ATOM 514 N N . PHE A 1 66 ? 14.843 14.945 -32.240 1.00 92.56 66 PHE A N 1
ATOM 515 C CA . PHE A 1 66 ? 13.437 15.300 -32.135 1.00 92.56 66 PHE A CA 1
ATOM 516 C C . PHE A 1 66 ? 12.640 14.136 -31.549 1.00 92.56 66 PHE A C 1
ATOM 518 O O . PHE A 1 66 ? 12.827 12.982 -31.936 1.00 92.56 66 PHE A O 1
ATOM 525 N N . ILE A 1 67 ? 11.731 14.446 -30.630 1.00 91.56 67 ILE A N 1
ATOM 526 C CA . ILE A 1 67 ? 10.776 13.516 -30.030 1.00 91.56 67 ILE A CA 1
ATOM 527 C C . ILE A 1 67 ? 9.381 13.882 -30.524 1.00 91.56 67 ILE A C 1
ATOM 529 O O . ILE A 1 67 ? 8.953 15.029 -30.397 1.00 91.56 67 ILE A O 1
ATOM 533 N N . ASN A 1 68 ? 8.639 12.904 -31.033 1.00 88.81 68 ASN A N 1
ATOM 534 C CA . ASN A 1 68 ? 7.264 13.130 -31.452 1.00 88.81 68 ASN A CA 1
ATOM 535 C C . ASN A 1 68 ? 6.366 13.579 -30.285 1.00 88.81 68 ASN A C 1
ATOM 537 O O . ASN A 1 68 ? 6.350 12.964 -29.217 1.00 88.81 68 ASN A O 1
ATOM 541 N N . ASN A 1 69 ? 5.562 14.614 -30.518 1.00 81.69 69 ASN A N 1
ATOM 542 C CA . ASN A 1 69 ? 4.546 15.057 -29.580 1.00 81.69 69 ASN A CA 1
ATOM 543 C C . ASN A 1 69 ? 3.245 14.287 -29.844 1.00 81.69 69 ASN A C 1
ATOM 545 O O . ASN A 1 69 ? 2.608 14.428 -30.882 1.00 81.69 69 ASN A O 1
ATOM 549 N N . ARG A 1 70 ? 2.814 13.473 -28.877 1.00 75.88 70 ARG A N 1
ATOM 550 C CA . ARG A 1 70 ? 1.584 12.670 -29.005 1.00 75.88 70 ARG A CA 1
ATOM 551 C C . ARG A 1 70 ? 0.312 13.501 -29.156 1.00 75.88 70 ARG A C 1
ATOM 553 O O . ARG A 1 70 ? -0.676 12.987 -29.667 1.00 75.88 70 ARG A O 1
ATOM 560 N N . ARG A 1 71 ? 0.315 14.742 -28.667 1.00 77.50 71 ARG A N 1
ATOM 561 C CA . ARG A 1 71 ? -0.838 15.647 -28.751 1.00 77.50 71 ARG A CA 1
ATOM 562 C C . ARG A 1 71 ? -0.899 16.391 -30.074 1.00 77.50 71 ARG A C 1
ATOM 564 O O . ARG A 1 71 ? -1.995 16.683 -30.534 1.00 77.50 71 ARG A O 1
ATOM 571 N N . ASP A 1 72 ? 0.261 16.670 -30.658 1.00 79.50 72 ASP A N 1
ATOM 572 C CA . ASP A 1 72 ? 0.396 17.354 -31.938 1.00 79.50 72 ASP A CA 1
ATOM 573 C C . ASP A 1 72 ? 1.530 16.714 -32.761 1.00 79.50 72 ASP A C 1
ATOM 575 O O . ASP A 1 72 ? 2.688 17.124 -32.639 1.00 79.50 72 ASP A O 1
ATOM 579 N N . PRO A 1 73 ? 1.218 15.699 -33.589 1.00 77.75 73 PRO A N 1
ATOM 580 C CA . PRO A 1 73 ? 2.213 14.998 -34.400 1.00 77.75 73 PRO A CA 1
ATOM 581 C C . PRO A 1 73 ? 2.988 15.900 -35.372 1.00 77.75 73 PRO A C 1
ATOM 583 O O . PRO A 1 73 ? 4.101 15.553 -35.766 1.00 77.75 73 PRO A O 1
ATOM 586 N N . ASP A 1 74 ? 2.424 17.055 -35.741 1.00 77.50 74 ASP A N 1
ATOM 587 C CA . ASP A 1 74 ? 3.045 18.023 -36.652 1.00 77.50 74 ASP A CA 1
ATOM 588 C C . ASP A 1 74 ? 4.015 18.981 -35.930 1.00 77.50 74 ASP A C 1
ATOM 590 O O . ASP A 1 74 ? 4.733 19.760 -36.569 1.00 77.50 74 ASP A O 1
ATOM 594 N N . SER A 1 75 ? 4.076 18.906 -34.596 1.00 84.19 75 SER A N 1
ATOM 595 C CA . SER A 1 75 ? 4.943 19.726 -33.747 1.00 84.19 75 SER A CA 1
ATOM 596 C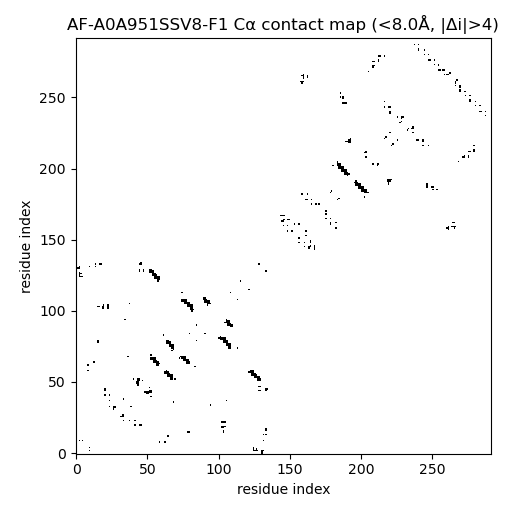 C . SER A 1 75 ? 5.742 18.869 -32.756 1.00 84.19 75 SER A C 1
ATOM 598 O O . SER A 1 75 ? 5.484 18.926 -31.548 1.00 84.19 75 SER A O 1
ATOM 600 N N . PRO A 1 76 ? 6.730 18.079 -33.224 1.00 89.75 76 PRO A N 1
ATOM 601 C CA . PRO A 1 76 ? 7.635 17.369 -32.328 1.00 89.75 76 PRO A CA 1
ATOM 602 C C . PRO A 1 76 ? 8.423 18.339 -31.439 1.00 89.75 76 PRO A C 1
ATOM 604 O O . PRO A 1 76 ? 8.604 19.510 -31.770 1.00 89.75 76 PRO A O 1
ATOM 607 N N . PHE A 1 77 ? 8.921 17.837 -30.313 1.00 92.88 77 PHE A N 1
ATOM 608 C CA . PHE A 1 77 ? 9.832 18.567 -29.437 1.00 92.88 77 PHE A CA 1
ATOM 609 C C . PHE A 1 77 ? 11.275 18.336 -29.873 1.00 92.88 77 PHE A C 1
ATOM 611 O O . PHE A 1 77 ? 11.650 17.212 -30.200 1.00 92.88 77 PHE A O 1
ATOM 618 N N . ALA A 1 78 ? 12.103 19.373 -29.824 1.00 92.12 78 ALA A N 1
ATOM 619 C CA . ALA A 1 78 ? 13.547 19.216 -29.913 1.00 92.12 78 ALA A CA 1
ATOM 620 C C . ALA A 1 78 ? 14.125 18.929 -28.521 1.00 92.12 78 ALA A C 1
ATOM 622 O O . ALA A 1 78 ? 13.706 19.536 -27.533 1.00 92.12 78 ALA A O 1
ATOM 623 N N . VAL A 1 79 ? 15.097 18.023 -28.445 1.00 91.69 79 VAL A N 1
ATOM 624 C CA . VAL A 1 79 ? 15.798 17.674 -27.203 1.00 91.69 79 VAL A CA 1
ATOM 625 C C . VAL A 1 79 ? 17.230 18.140 -27.321 1.00 91.69 79 VAL A C 1
ATOM 627 O O . VAL A 1 79 ? 17.955 17.693 -28.208 1.00 91.69 79 VAL A O 1
ATOM 630 N N . MET A 1 80 ? 17.634 19.043 -26.437 1.00 88.25 80 MET A N 1
ATOM 631 C CA . MET A 1 80 ? 19.010 19.526 -26.400 1.00 88.25 80 MET A CA 1
ATOM 632 C C . MET A 1 80 ? 19.363 20.048 -25.014 1.00 88.25 80 MET A C 1
ATOM 634 O O . MET A 1 80 ? 18.483 20.279 -24.183 1.00 88.25 80 MET A O 1
ATOM 638 N N . ASP A 1 81 ? 20.653 20.229 -24.769 1.00 85.88 81 ASP A N 1
ATOM 639 C CA . ASP A 1 81 ? 21.152 20.922 -23.586 1.00 85.88 81 ASP A CA 1
ATOM 640 C C . ASP A 1 81 ? 21.171 22.454 -23.785 1.00 85.88 81 ASP A C 1
ATOM 642 O O . ASP A 1 81 ? 20.958 22.994 -24.878 1.00 85.88 81 ASP A O 1
ATOM 646 N N . SER A 1 82 ? 21.447 23.187 -22.708 1.00 77.81 82 SER A N 1
ATOM 647 C CA . SER A 1 82 ? 21.498 24.651 -22.735 1.00 77.81 82 SER A CA 1
ATOM 648 C C . SER A 1 82 ? 22.677 25.227 -23.537 1.00 77.81 82 SER A C 1
ATOM 650 O O . SER A 1 82 ? 22.625 26.401 -23.921 1.00 77.81 82 SER A O 1
ATOM 652 N N . GLN A 1 83 ? 23.718 24.437 -23.831 1.00 81.62 83 GLN A N 1
ATOM 653 C CA . GLN A 1 83 ? 24.852 24.859 -24.660 1.00 81.62 83 GLN A CA 1
ATOM 654 C C . GLN A 1 83 ? 24.486 24.803 -26.147 1.00 81.62 83 GLN A C 1
ATOM 656 O O . GLN A 1 83 ? 24.664 25.796 -26.851 1.00 81.62 83 GLN A O 1
ATOM 661 N N . GLN A 1 84 ? 23.886 23.698 -26.591 1.00 82.06 84 GLN A N 1
ATOM 662 C CA . GLN A 1 84 ? 23.383 23.479 -27.951 1.00 82.06 84 GLN A CA 1
ATOM 663 C C . GLN A 1 84 ? 22.276 24.469 -28.319 1.00 82.06 84 GLN A C 1
ATOM 665 O O . GLN A 1 84 ? 22.158 24.872 -29.474 1.00 82.06 84 GLN A O 1
ATOM 670 N N . ARG A 1 85 ? 21.501 24.942 -27.335 1.00 81.38 85 ARG A N 1
ATOM 671 C CA . ARG A 1 85 ? 20.501 26.000 -27.544 1.00 81.38 85 ARG A CA 1
ATOM 672 C C . ARG A 1 85 ? 21.093 27.269 -28.175 1.00 81.38 85 ARG A C 1
ATOM 674 O O . ARG A 1 85 ? 20.376 27.977 -28.878 1.00 81.38 85 ARG A O 1
ATOM 681 N N . ARG A 1 86 ? 22.377 27.573 -27.947 1.00 81.38 86 ARG A N 1
ATOM 682 C CA . ARG A 1 86 ? 23.037 28.763 -28.522 1.00 81.38 86 ARG A CA 1
ATOM 683 C C . ARG A 1 86 ? 23.069 28.739 -30.047 1.00 81.38 86 ARG A C 1
ATOM 685 O O . ARG A 1 86 ? 22.993 29.801 -30.654 1.00 81.38 86 ARG A O 1
ATOM 692 N N . ASP A 1 87 ? 23.105 27.549 -30.637 1.00 82.62 87 ASP A N 1
ATOM 693 C CA . ASP A 1 87 ? 23.086 27.359 -32.088 1.00 82.62 87 ASP A CA 1
ATOM 694 C C . ASP A 1 87 ? 21.653 27.402 -32.658 1.00 82.62 87 ASP A C 1
ATOM 696 O O . ASP A 1 87 ? 21.459 27.547 -33.862 1.00 82.62 87 ASP A O 1
ATOM 700 N N . PHE A 1 88 ? 20.633 27.335 -31.790 1.00 85.62 88 PHE A N 1
ATOM 701 C CA . PHE A 1 88 ? 19.210 27.281 -32.144 1.00 85.62 88 PHE A CA 1
ATOM 702 C C . PHE A 1 88 ? 18.373 28.250 -31.293 1.00 85.62 88 PHE A C 1
ATOM 704 O O . PHE A 1 88 ? 17.426 27.857 -30.607 1.00 85.62 88 PHE A O 1
ATOM 711 N N . ILE A 1 89 ? 18.714 29.540 -31.347 1.00 82.56 89 ILE A N 1
ATOM 712 C CA . ILE A 1 89 ? 18.131 30.607 -30.505 1.00 82.56 89 ILE A CA 1
ATOM 713 C C . ILE A 1 89 ? 16.602 30.714 -30.653 1.00 82.56 89 ILE A C 1
ATOM 715 O O . ILE A 1 89 ? 15.908 31.109 -29.716 1.00 82.56 89 ILE A O 1
ATOM 719 N N . GLU A 1 90 ? 16.064 30.338 -31.813 1.00 85.50 90 GLU A N 1
ATOM 720 C CA . GLU A 1 90 ? 14.626 30.378 -32.099 1.00 85.50 90 GLU A CA 1
ATOM 721 C C . GLU A 1 90 ? 13.808 29.358 -31.290 1.00 85.50 90 GLU A C 1
ATOM 723 O O . GLU A 1 90 ? 12.595 29.527 -31.137 1.00 85.50 90 GLU A O 1
ATOM 728 N N . ARG A 1 91 ? 14.451 28.309 -30.760 1.00 88.38 91 ARG A N 1
ATOM 729 C CA . ARG A 1 91 ? 13.785 27.256 -29.990 1.00 88.38 91 ARG A CA 1
ATOM 730 C C . ARG A 1 91 ? 13.473 27.740 -28.574 1.00 88.38 91 ARG A C 1
ATOM 732 O O . ARG A 1 91 ? 14.330 28.264 -27.851 1.00 88.38 91 ARG A O 1
ATOM 739 N N . ARG A 1 92 ? 12.225 27.541 -28.147 1.00 85.88 92 ARG A N 1
ATOM 740 C CA . ARG A 1 92 ? 11.738 27.958 -26.819 1.00 85.88 92 ARG A CA 1
ATOM 741 C C . ARG A 1 92 ? 11.627 26.755 -25.904 1.00 85.88 92 ARG A C 1
ATOM 743 O O . ARG A 1 92 ? 11.115 25.730 -26.329 1.00 85.88 92 ARG A O 1
ATOM 750 N N . ALA A 1 93 ? 12.097 26.865 -24.667 1.00 85.88 93 ALA A N 1
ATOM 751 C CA . ALA A 1 93 ? 11.935 25.779 -23.705 1.00 85.88 93 ALA A CA 1
ATOM 752 C C . ALA A 1 93 ? 10.442 25.563 -23.411 1.00 85.88 93 ALA A C 1
ATOM 754 O O . ALA A 1 93 ? 9.688 26.535 -23.334 1.00 85.88 93 ALA A O 1
ATOM 755 N N . VAL A 1 94 ? 10.023 24.304 -23.262 1.00 83.81 94 VAL A N 1
ATOM 756 C CA . VAL A 1 94 ? 8.641 23.962 -22.869 1.00 83.81 94 VAL A CA 1
ATOM 757 C C . VAL A 1 94 ? 8.322 24.525 -21.479 1.00 83.81 94 VAL A C 1
ATOM 759 O O . VAL A 1 94 ? 7.201 24.961 -21.230 1.00 83.81 94 VAL A O 1
ATOM 762 N N . GLU A 1 95 ? 9.329 24.604 -20.609 1.00 78.69 95 GLU A N 1
ATOM 763 C CA . GLU A 1 95 ? 9.270 25.331 -19.346 1.00 78.69 95 GLU A CA 1
ATOM 764 C C . GLU A 1 95 ? 10.543 26.162 -19.147 1.00 78.69 95 GLU A C 1
ATOM 766 O O . GLU A 1 95 ? 11.654 25.712 -19.435 1.00 78.69 95 GLU A O 1
ATOM 771 N N . GLU A 1 96 ? 10.392 27.390 -18.649 1.00 66.56 96 GLU A N 1
ATOM 772 C CA . GLU A 1 96 ? 11.526 28.244 -18.300 1.00 66.56 96 GLU A CA 1
ATOM 773 C C . GLU A 1 96 ? 12.191 27.745 -17.010 1.00 66.56 96 GLU A C 1
ATOM 775 O O . GLU A 1 96 ? 11.757 28.044 -15.894 1.00 66.56 96 GLU A O 1
ATOM 780 N N . SER A 1 97 ? 13.277 26.988 -17.154 1.00 58.72 97 SER A N 1
ATOM 781 C CA . SER A 1 97 ? 14.145 26.644 -16.029 1.00 58.72 97 SER A CA 1
ATOM 782 C C . SER A 1 97 ? 14.816 27.907 -15.482 1.00 58.72 97 SER A C 1
ATOM 784 O O . SER A 1 97 ? 15.552 28.587 -16.193 1.00 58.72 97 SER A O 1
ATOM 786 N N . LYS A 1 98 ? 14.590 28.212 -14.197 1.00 56.31 98 LYS A N 1
ATOM 787 C CA . LYS A 1 98 ? 15.330 29.261 -13.461 1.00 56.31 98 LYS A CA 1
ATOM 788 C C . LYS A 1 98 ? 16.763 28.849 -13.115 1.00 56.31 98 LYS A C 1
ATOM 790 O O . LYS A 1 98 ? 17.567 29.691 -12.727 1.00 56.31 98 LYS A O 1
ATOM 795 N N . ASP A 1 99 ? 17.054 27.560 -13.229 1.00 52.34 99 ASP A N 1
ATOM 796 C CA . ASP A 1 99 ? 18.327 26.961 -12.869 1.00 52.34 99 ASP A CA 1
ATOM 797 C C . ASP A 1 99 ? 19.236 26.909 -14.110 1.00 52.34 99 ASP A C 1
ATOM 799 O O . ASP A 1 99 ? 18.807 26.469 -15.177 1.00 52.34 99 ASP A O 1
ATOM 803 N N . ASN A 1 100 ? 20.494 27.346 -13.969 1.00 54.16 100 ASN A N 1
ATOM 804 C CA . ASN A 1 100 ? 21.567 27.248 -14.978 1.00 54.16 100 ASN A CA 1
ATOM 805 C C . ASN A 1 100 ? 22.015 25.785 -15.211 1.00 54.16 100 ASN A C 1
ATOM 807 O O . ASN A 1 100 ? 23.203 25.506 -15.383 1.00 54.16 100 ASN A O 1
ATOM 811 N N . ASP A 1 101 ? 21.086 24.833 -15.162 1.00 60.62 101 ASP A N 1
ATOM 812 C CA . ASP A 1 101 ? 21.394 23.422 -15.327 1.00 60.62 101 ASP A CA 1
ATOM 813 C C . ASP A 1 101 ? 21.789 23.157 -16.793 1.00 60.62 101 ASP A C 1
ATOM 815 O O . ASP A 1 101 ? 21.130 23.571 -17.751 1.00 60.62 101 ASP A O 1
ATOM 819 N N . ILE A 1 102 ? 22.912 22.457 -16.966 1.00 72.19 102 ILE A N 1
ATOM 820 C CA . ILE A 1 102 ? 23.435 21.990 -18.263 1.00 72.19 102 ILE A CA 1
ATOM 821 C C . ILE A 1 102 ? 22.637 20.758 -18.751 1.00 72.19 102 ILE A C 1
ATOM 823 O O . ILE A 1 102 ? 22.923 20.186 -19.795 1.00 72.19 102 ILE A O 1
ATOM 827 N N . ALA A 1 103 ? 21.615 20.339 -18.002 1.00 80.88 103 ALA A N 1
ATOM 828 C CA . ALA A 1 103 ? 20.833 19.152 -18.303 1.00 80.88 103 ALA A CA 1
ATOM 829 C C . ALA A 1 103 ? 20.008 19.310 -19.601 1.00 80.88 103 ALA A C 1
ATOM 831 O O . ALA A 1 103 ? 19.502 20.404 -19.879 1.00 80.88 103 ALA A O 1
ATOM 832 N N . PRO A 1 104 ? 19.826 18.225 -20.377 1.00 87.06 104 PRO A N 1
ATOM 833 C CA . PRO A 1 104 ? 18.913 18.210 -21.512 1.00 87.06 104 PRO A CA 1
ATOM 834 C C . PRO A 1 104 ? 17.473 18.552 -21.111 1.00 87.06 104 PRO A C 1
ATOM 836 O O . PRO A 1 104 ? 16.991 18.142 -20.051 1.00 87.06 104 PRO A O 1
ATOM 839 N N . ALA A 1 105 ? 16.775 19.279 -21.981 1.00 88.31 105 ALA A N 1
ATOM 840 C CA . ALA A 1 105 ? 15.381 19.672 -21.791 1.00 88.31 105 ALA A CA 1
ATOM 841 C C . ALA A 1 105 ? 14.580 19.584 -23.099 1.00 88.31 105 ALA A C 1
ATOM 843 O O . ALA A 1 105 ? 15.138 19.433 -24.190 1.00 88.31 105 ALA A O 1
ATOM 844 N N . LEU A 1 106 ? 13.253 19.685 -22.976 1.00 91.12 106 LEU A N 1
ATOM 845 C CA . LEU A 1 106 ? 12.345 19.762 -24.119 1.00 91.12 106 LEU A CA 1
ATOM 846 C C . LEU A 1 106 ? 12.205 21.204 -24.605 1.00 91.12 106 LEU A C 1
ATOM 848 O O . LEU A 1 106 ? 11.941 22.127 -23.826 1.00 91.12 106 LEU A O 1
ATOM 852 N N . TYR A 1 107 ? 12.304 21.375 -25.917 1.00 90.69 107 TYR A N 1
ATOM 853 C CA . TYR A 1 107 ? 12.130 22.646 -26.601 1.00 90.69 107 TYR A CA 1
ATOM 854 C C . TYR A 1 107 ? 11.059 22.542 -27.684 1.00 90.69 107 TYR A C 1
ATOM 856 O O . TYR A 1 107 ? 10.972 21.560 -28.420 1.00 90.69 107 TYR A O 1
ATOM 864 N N . LEU A 1 108 ? 10.265 23.597 -27.810 1.00 90.06 108 LEU A N 1
ATOM 865 C CA . LEU A 1 108 ? 9.399 23.842 -28.949 1.00 90.06 108 LEU A CA 1
ATOM 866 C C . LEU A 1 108 ? 10.261 24.153 -30.175 1.00 90.06 108 LEU A C 1
ATOM 868 O O . LEU A 1 108 ? 11.151 25.009 -30.122 1.00 90.06 108 LEU A O 1
ATOM 872 N N . ILE A 1 109 ? 9.977 23.446 -31.266 1.00 90.19 109 ILE A N 1
ATOM 873 C CA . ILE A 1 109 ? 10.669 23.590 -32.547 1.00 90.19 109 ILE A CA 1
ATOM 874 C C . ILE A 1 109 ? 10.369 24.934 -33.215 1.00 90.19 109 ILE A C 1
ATOM 876 O O . ILE A 1 109 ? 9.287 25.503 -33.039 1.00 90.19 109 ILE A O 1
ATOM 880 N N . SER A 1 110 ? 11.320 25.439 -34.001 1.00 88.94 110 SER A N 1
ATOM 881 C CA . SER A 1 110 ? 11.134 26.656 -34.794 1.00 88.94 110 SER A CA 1
ATOM 882 C C . SER A 1 110 ? 10.473 26.375 -36.149 1.00 88.94 110 SER A C 1
ATOM 884 O O . SER A 1 110 ? 10.222 25.230 -36.534 1.00 88.94 110 SER A O 1
ATOM 886 N N . PHE A 1 111 ? 10.172 27.434 -36.904 1.00 86.31 111 PHE A N 1
ATOM 887 C CA . PHE A 1 111 ? 9.688 27.290 -38.279 1.00 86.31 111 PHE A CA 1
ATOM 888 C C . PHE A 1 111 ? 10.728 26.595 -39.173 1.00 86.31 111 PHE A C 1
ATOM 890 O O . PHE A 1 111 ? 10.376 25.723 -39.962 1.00 86.31 111 PHE A O 1
ATOM 897 N N . ASN A 1 112 ? 12.012 26.919 -38.997 1.00 85.50 112 ASN A N 1
ATOM 898 C CA . ASN A 1 112 ? 13.101 26.314 -39.762 1.00 85.50 112 ASN A CA 1
ATOM 899 C C . ASN A 1 112 ? 13.236 24.805 -39.486 1.00 85.50 112 ASN A C 1
ATOM 901 O O . ASN A 1 112 ? 13.474 24.010 -40.397 1.00 85.50 112 ASN A O 1
ATOM 905 N N . ASP A 1 113 ? 13.004 24.388 -38.240 1.00 86.50 113 ASP A N 1
ATOM 906 C CA . ASP A 1 113 ? 12.981 22.971 -37.863 1.00 86.50 113 ASP A CA 1
ATOM 907 C C . ASP A 1 113 ? 11.849 22.215 -38.570 1.00 86.50 113 ASP A C 1
ATOM 909 O O . ASP A 1 113 ? 12.048 21.096 -39.041 1.00 86.50 113 ASP A O 1
ATOM 913 N N . ARG A 1 114 ? 10.666 22.833 -38.700 1.00 85.44 114 ARG A N 1
ATOM 914 C CA . ARG A 1 114 ? 9.534 22.240 -39.431 1.00 85.44 114 ARG A CA 1
ATOM 915 C C . ARG A 1 114 ? 9.851 22.042 -40.909 1.00 85.44 114 ARG A C 1
ATOM 917 O O . ARG A 1 114 ? 9.507 21.001 -41.463 1.00 85.44 114 ARG A O 1
ATOM 924 N N . GLU A 1 115 ? 10.518 23.005 -41.536 1.00 85.25 115 GLU A N 1
ATOM 925 C CA . GLU A 1 115 ? 10.958 22.881 -42.931 1.00 85.25 115 GLU A CA 1
ATOM 926 C C . GLU A 1 115 ? 12.046 21.804 -43.082 1.00 85.25 115 GLU A C 1
ATOM 928 O O . GLU A 1 115 ? 11.986 20.976 -43.992 1.00 85.25 115 GLU A O 1
ATOM 933 N N . THR A 1 116 ? 12.975 21.723 -42.125 1.00 85.00 116 THR A N 1
ATOM 934 C CA . THR A 1 116 ? 14.010 20.675 -42.063 1.00 85.00 116 THR A CA 1
ATOM 935 C C . THR A 1 116 ? 13.392 19.279 -41.932 1.00 85.00 116 THR A C 1
ATOM 937 O O . THR A 1 116 ? 13.772 18.358 -42.652 1.00 85.00 116 THR A O 1
ATOM 940 N N . LEU A 1 117 ? 12.381 19.121 -41.072 1.00 85.19 117 LEU A N 1
ATOM 941 C CA . LEU A 1 117 ? 11.646 17.866 -40.881 1.00 85.19 117 LEU A CA 1
ATOM 942 C C . LEU A 1 117 ? 10.817 17.452 -42.106 1.00 85.19 117 LEU A C 1
ATOM 944 O O . LEU A 1 117 ? 10.516 16.268 -42.262 1.00 85.19 117 LEU A O 1
ATOM 948 N N . LYS A 1 118 ? 10.444 18.385 -42.984 1.00 85.69 118 LYS A N 1
ATOM 949 C CA . LYS A 1 118 ? 9.714 18.080 -44.225 1.00 85.69 118 LYS A CA 1
ATOM 950 C C . LYS A 1 118 ? 10.632 17.774 -45.403 1.00 85.69 118 LYS A C 1
ATOM 952 O O . LYS A 1 118 ? 10.160 17.209 -46.386 1.00 85.69 118 LYS A O 1
ATOM 957 N N . ASN A 1 119 ? 11.911 18.137 -45.324 1.00 83.88 119 ASN A N 1
ATOM 958 C CA . ASN A 1 119 ? 12.846 17.995 -46.429 1.00 83.88 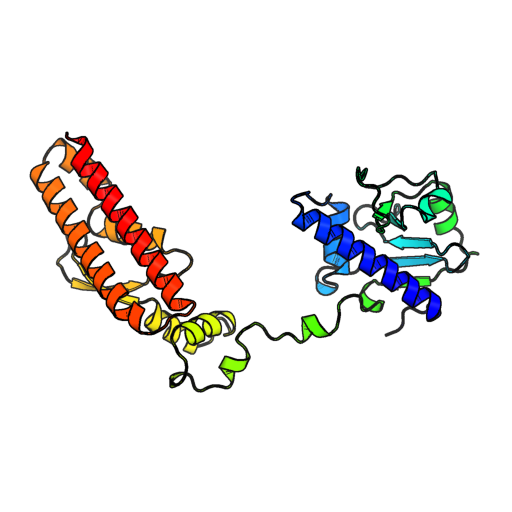119 ASN A CA 1
ATOM 959 C C . ASN A 1 119 ? 13.257 16.520 -46.629 1.00 83.88 119 ASN A C 1
ATOM 961 O O . ASN A 1 119 ? 13.976 15.971 -45.792 1.00 83.88 119 ASN A O 1
ATOM 965 N N . PRO A 1 120 ? 12.856 15.868 -47.739 1.00 77.31 120 PRO A N 1
ATOM 966 C CA . PRO A 1 120 ? 13.172 14.461 -47.984 1.00 77.31 120 PRO A CA 1
ATOM 967 C C . PRO A 1 120 ? 14.637 14.233 -48.383 1.00 77.31 120 PRO A C 1
ATOM 969 O O . PRO A 1 120 ? 15.093 13.095 -48.374 1.00 77.31 120 PRO A O 1
ATOM 972 N N . ASN A 1 121 ? 15.372 15.293 -48.737 1.00 80.56 121 ASN A N 1
ATOM 973 C CA . ASN A 1 121 ? 16.757 15.199 -49.199 1.00 80.56 121 ASN A CA 1
ATOM 974 C C . ASN A 1 121 ? 17.775 15.152 -48.049 1.00 80.56 121 ASN A C 1
ATOM 976 O O . ASN A 1 121 ? 18.966 14.982 -48.299 1.00 80.56 121 ASN A O 1
ATOM 980 N N . LEU A 1 122 ? 17.333 15.347 -46.803 1.00 83.25 122 LEU A N 1
ATOM 981 C CA . LEU A 1 122 ? 18.198 15.283 -45.632 1.00 83.25 122 LEU A CA 1
ATOM 982 C C . LEU A 1 122 ? 18.229 13.863 -45.072 1.00 83.25 122 LEU A C 1
ATOM 984 O O . LEU A 1 122 ? 17.188 13.251 -44.832 1.00 83.25 122 LEU A O 1
ATOM 988 N N . GLU A 1 123 ? 19.436 13.364 -44.821 1.00 84.56 123 GLU A N 1
ATOM 989 C CA . GLU A 1 123 ? 19.623 12.085 -44.148 1.00 84.56 123 GLU A CA 1
ATOM 990 C C . GLU A 1 123 ? 19.106 12.188 -42.710 1.00 84.56 123 GLU A C 1
ATOM 992 O O . GLU A 1 123 ? 19.587 12.989 -41.903 1.00 84.56 123 GLU A O 1
ATOM 997 N N . ARG A 1 124 ? 18.097 11.376 -42.399 1.00 87.25 124 ARG A N 1
ATOM 998 C CA . ARG A 1 124 ? 17.522 11.261 -41.062 1.00 87.25 124 ARG A CA 1
ATOM 999 C C . ARG A 1 124 ? 17.269 9.805 -40.736 1.00 87.25 124 ARG A C 1
ATOM 1001 O O . ARG A 1 124 ? 16.910 9.017 -41.610 1.00 87.25 124 ARG A O 1
ATOM 1008 N N . VAL A 1 125 ? 17.390 9.479 -39.461 1.00 88.12 125 VAL A N 1
ATOM 1009 C CA . VAL A 1 125 ? 17.056 8.155 -38.948 1.00 88.12 125 VAL A CA 1
ATOM 1010 C C . VAL A 1 125 ? 15.872 8.297 -38.010 1.00 88.12 125 VAL A C 1
ATOM 1012 O O . VAL A 1 125 ? 15.865 9.146 -37.119 1.00 88.12 125 VAL A O 1
ATOM 1015 N N . GLU A 1 126 ? 14.854 7.478 -38.239 1.00 89.00 126 GLU A N 1
ATOM 1016 C CA . GLU A 1 126 ? 13.646 7.444 -37.428 1.00 89.00 126 GLU A CA 1
ATOM 1017 C C . GLU A 1 126 ? 13.536 6.081 -36.762 1.00 89.00 126 GLU A C 1
ATOM 1019 O O . GLU A 1 126 ? 13.574 5.046 -37.426 1.00 89.00 126 GLU A O 1
ATOM 1024 N N . PHE A 1 127 ? 13.380 6.075 -35.447 1.00 88.00 127 PHE A N 1
ATOM 1025 C CA . PHE A 1 127 ? 13.205 4.852 -34.678 1.00 88.00 127 PHE A CA 1
ATOM 1026 C C . PHE A 1 127 ? 12.333 5.141 -33.464 1.00 88.00 127 PHE A C 1
ATOM 1028 O O . PHE A 1 127 ? 12.116 6.285 -33.073 1.00 88.00 127 PHE A O 1
ATOM 1035 N N . TYR A 1 128 ? 11.794 4.093 -32.866 1.00 86.75 128 TYR A N 1
ATOM 1036 C CA . TYR A 1 128 ? 11.050 4.207 -31.626 1.00 86.75 128 TYR A CA 1
ATOM 1037 C C . TYR A 1 128 ? 11.969 4.117 -30.404 1.00 86.75 128 TYR A C 1
ATOM 1039 O O . TYR A 1 128 ? 12.955 3.378 -30.418 1.00 86.75 128 TYR A O 1
ATOM 1047 N N . SER A 1 129 ? 11.651 4.863 -29.347 1.00 83.56 129 SER A N 1
ATOM 1048 C CA . SER A 1 129 ? 12.473 4.984 -28.138 1.00 83.56 129 SER A CA 1
ATOM 1049 C C . SER A 1 129 ? 12.791 3.646 -27.460 1.00 83.56 129 SER A C 1
ATOM 1051 O O . SER A 1 129 ? 13.873 3.514 -26.888 1.00 83.56 129 SER A O 1
ATOM 1053 N N . VAL A 1 130 ? 11.942 2.619 -27.612 1.00 82.25 130 VAL A N 1
ATOM 1054 C CA . VAL A 1 130 ? 12.229 1.249 -27.141 1.00 82.25 130 VAL A CA 1
ATOM 1055 C C . VAL A 1 130 ? 13.550 0.691 -27.685 1.00 82.25 130 VAL A C 1
ATOM 1057 O O . VAL A 1 130 ? 14.234 -0.067 -27.001 1.00 82.25 130 VAL A O 1
ATOM 1060 N N . PHE A 1 131 ? 13.956 1.090 -28.894 1.00 81.69 131 PHE A N 1
ATOM 1061 C CA . PHE A 1 131 ? 15.178 0.589 -29.523 1.00 81.69 131 PHE A CA 1
ATOM 1062 C C . PHE A 1 131 ? 16.458 1.170 -28.922 1.00 81.69 131 PHE A C 1
ATOM 1064 O O . PHE A 1 131 ? 17.529 0.615 -29.156 1.00 81.69 131 PHE A O 1
ATOM 1071 N N . LEU A 1 132 ? 16.369 2.251 -28.140 1.00 77.25 132 LEU A N 1
ATOM 1072 C CA . LEU A 1 132 ? 17.523 2.803 -27.432 1.00 77.25 132 LEU A CA 1
ATOM 1073 C C . LEU A 1 132 ? 17.905 1.967 -26.204 1.00 77.25 132 LEU A C 1
ATOM 1075 O O . LEU A 1 132 ? 19.056 2.044 -25.778 1.00 77.25 132 LEU A O 1
ATOM 1079 N N . GLY A 1 133 ? 16.985 1.162 -25.656 1.00 72.94 133 GLY A N 1
ATOM 1080 C CA . GLY A 1 133 ? 17.244 0.375 -24.446 1.00 72.94 133 GLY A CA 1
ATOM 1081 C C . GLY A 1 133 ? 17.670 1.253 -23.263 1.00 72.94 133 GLY A C 1
ATOM 1082 O O . GLY A 1 133 ? 18.637 0.930 -22.588 1.00 72.94 133 GLY A O 1
ATOM 1083 N N . LEU A 1 134 ? 17.009 2.406 -23.080 1.00 71.81 134 LEU A N 1
ATOM 1084 C CA . LEU A 1 134 ? 17.351 3.402 -22.047 1.00 71.81 134 LEU A CA 1
ATOM 1085 C C . LEU A 1 134 ? 17.071 2.915 -20.622 1.00 71.81 134 LEU A C 1
ATOM 1087 O O . LEU A 1 134 ? 17.612 3.463 -19.668 1.00 71.81 134 LEU A O 1
ATOM 1091 N N . VAL A 1 135 ? 16.191 1.926 -20.487 1.00 62.56 135 VAL A N 1
ATOM 1092 C CA . VAL A 1 135 ? 15.914 1.257 -19.222 1.00 62.56 135 VAL A CA 1
ATOM 1093 C C . VAL A 1 135 ? 16.888 0.094 -19.136 1.00 62.56 135 VAL A C 1
ATOM 1095 O O . VAL A 1 135 ? 16.851 -0.792 -19.991 1.00 62.56 135 VAL A O 1
ATOM 1098 N N . ASP A 1 136 ? 17.766 0.109 -18.134 1.00 51.53 136 ASP A N 1
ATOM 1099 C CA . ASP A 1 136 ? 18.611 -1.038 -17.829 1.00 51.53 136 ASP A CA 1
ATOM 1100 C C . ASP A 1 136 ? 17.732 -2.295 -17.727 1.00 51.53 136 ASP A C 1
ATOM 1102 O O . ASP A 1 136 ? 16.788 -2.340 -16.931 1.00 51.53 136 ASP A O 1
ATOM 1106 N N . ASP A 1 137 ? 18.115 -3.364 -18.433 1.00 47.72 137 ASP A N 1
ATOM 1107 C CA . ASP A 1 137 ? 17.585 -4.735 -18.281 1.00 47.72 137 ASP A CA 1
ATOM 1108 C C . ASP A 1 137 ? 17.634 -5.251 -16.817 1.00 47.72 137 ASP A C 1
ATOM 1110 O O . ASP A 1 137 ? 17.206 -6.367 -16.507 1.00 47.72 137 ASP A O 1
ATOM 1114 N N . GLN A 1 138 ? 18.181 -4.459 -15.890 1.00 46.94 138 GLN A N 1
ATOM 1115 C CA . GLN A 1 138 ? 18.186 -4.716 -14.459 1.00 46.94 138 GLN A CA 1
ATOM 1116 C C . GLN A 1 138 ? 16.854 -4.406 -13.766 1.00 46.94 138 GLN A C 1
ATOM 1118 O O . GLN A 1 138 ? 16.549 -5.088 -12.789 1.00 46.94 138 GLN A O 1
ATOM 1123 N N . GLU A 1 139 ? 16.035 -3.451 -14.229 1.00 47.91 139 GLU A N 1
ATOM 1124 C CA . GLU A 1 139 ? 14.725 -3.209 -13.593 1.00 47.91 139 GLU A CA 1
ATOM 1125 C C . GLU A 1 139 ? 13.689 -4.281 -13.968 1.00 47.91 139 GLU A C 1
ATOM 1127 O O . GLU A 1 139 ? 12.922 -4.695 -13.101 1.00 47.91 139 GLU A O 1
ATOM 1132 N N . GLU A 1 140 ? 13.720 -4.840 -15.187 1.00 45.78 140 GLU A N 1
ATOM 1133 C CA . GLU A 1 140 ? 12.838 -5.967 -15.556 1.00 45.78 140 GLU A CA 1
ATOM 1134 C C . GLU A 1 140 ? 13.226 -7.298 -14.880 1.00 45.78 140 GLU A C 1
ATOM 1136 O O . GLU A 1 140 ? 12.395 -8.203 -14.790 1.00 45.78 140 GLU A O 1
ATOM 1141 N N . LYS A 1 141 ? 14.455 -7.425 -14.356 1.00 49.12 141 LYS A N 1
ATOM 1142 C CA . LYS A 1 141 ? 14.920 -8.618 -13.619 1.00 49.12 141 LYS A CA 1
ATOM 1143 C C . LYS A 1 141 ? 14.897 -8.488 -12.102 1.00 49.12 141 LYS A C 1
ATOM 1145 O O . LYS A 1 141 ? 15.127 -9.489 -11.420 1.00 49.12 141 LYS A O 1
ATOM 1150 N N . ARG A 1 142 ? 14.619 -7.307 -11.545 1.00 51.81 142 ARG A N 1
ATOM 1151 C CA . ARG A 1 142 ? 14.392 -7.180 -10.101 1.00 51.81 142 ARG A CA 1
ATOM 1152 C C . ARG A 1 142 ? 13.020 -7.753 -9.794 1.00 51.81 142 ARG A C 1
ATOM 1154 O O . ARG A 1 142 ? 12.011 -7.053 -9.796 1.00 51.81 142 ARG A O 1
ATOM 1161 N N . LEU A 1 143 ? 13.007 -9.063 -9.560 1.00 61.25 143 LEU A N 1
ATOM 1162 C CA . LEU A 1 143 ? 11.886 -9.752 -8.944 1.00 61.25 143 LEU A CA 1
ATOM 1163 C C . LEU A 1 143 ? 11.408 -8.915 -7.747 1.00 61.25 143 LEU A C 1
ATOM 1165 O O . LEU A 1 143 ? 12.246 -8.352 -7.031 1.00 61.25 143 LEU A O 1
ATOM 1169 N N . PRO A 1 144 ? 10.087 -8.775 -7.549 1.00 66.00 144 PRO A N 1
ATOM 1170 C CA . PRO A 1 144 ? 9.564 -7.937 -6.483 1.00 66.00 144 PRO A CA 1
ATOM 1171 C C . PRO A 1 144 ? 10.200 -8.338 -5.144 1.00 66.00 144 PRO A C 1
ATOM 1173 O O . PRO A 1 144 ? 10.444 -9.530 -4.921 1.00 66.00 144 PRO A O 1
ATOM 1176 N N . PRO A 1 145 ? 10.488 -7.370 -4.255 1.00 67.06 145 PRO A N 1
ATOM 1177 C CA . PRO A 1 145 ? 11.095 -7.664 -2.963 1.00 67.06 145 PRO A CA 1
ATOM 1178 C C . PRO A 1 145 ? 10.286 -8.750 -2.244 1.00 67.06 145 PRO A C 1
ATOM 1180 O O . PRO A 1 145 ? 9.069 -8.633 -2.103 1.00 67.06 145 PRO A O 1
ATOM 1183 N N . GLY A 1 146 ? 10.970 -9.823 -1.834 1.00 70.44 146 GLY A N 1
ATOM 1184 C CA . GLY A 1 146 ? 10.352 -11.003 -1.225 1.00 70.44 146 GLY A CA 1
ATOM 1185 C C . GLY A 1 146 ? 10.066 -12.175 -2.164 1.00 70.44 146 GLY 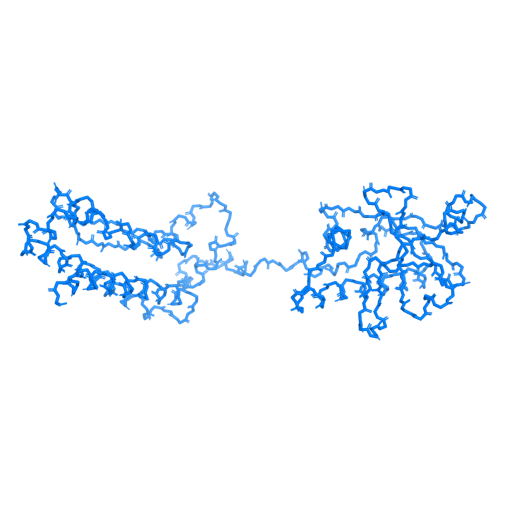A C 1
ATOM 1186 O O . GLY A 1 146 ? 9.515 -13.170 -1.703 1.00 70.44 146 GLY A O 1
ATOM 1187 N N . HIS A 1 147 ? 10.435 -12.110 -3.448 1.00 78.31 147 HIS A N 1
ATOM 1188 C CA . HIS A 1 147 ? 10.290 -13.255 -4.359 1.00 78.31 147 HIS A CA 1
ATOM 1189 C C . HIS A 1 147 ? 11.056 -14.499 -3.888 1.00 78.31 147 HIS A C 1
ATOM 1191 O O . HIS A 1 147 ? 10.550 -15.606 -4.016 1.00 78.31 147 HIS A O 1
ATOM 1197 N N . GLU A 1 148 ? 12.210 -14.309 -3.244 1.00 81.69 148 GLU A N 1
ATOM 1198 C CA . GLU A 1 148 ? 13.024 -15.381 -2.647 1.00 81.69 148 GLU A CA 1
ATOM 1199 C C . GLU A 1 148 ? 12.282 -16.162 -1.544 1.00 81.69 148 GLU A C 1
ATOM 1201 O O . GLU A 1 148 ? 12.660 -17.275 -1.185 1.00 81.69 148 GLU A O 1
ATOM 1206 N N . LEU A 1 149 ? 11.197 -15.598 -0.999 1.00 86.50 149 LEU A N 1
ATOM 1207 C CA . LEU A 1 149 ? 10.367 -16.258 0.007 1.00 86.50 149 LEU A CA 1
ATOM 1208 C C . LEU A 1 149 ? 9.447 -17.326 -0.598 1.00 86.50 149 LEU A C 1
ATOM 1210 O O . LEU A 1 149 ? 8.959 -18.169 0.149 1.00 86.50 149 LEU A O 1
ATOM 1214 N N . LEU A 1 150 ? 9.210 -17.311 -1.918 1.00 84.75 150 LEU A N 1
ATOM 1215 C CA . LEU A 1 150 ? 8.400 -18.329 -2.601 1.00 84.75 150 LEU A CA 1
ATOM 1216 C C . LEU A 1 150 ? 9.065 -19.708 -2.576 1.00 84.75 150 LEU A C 1
ATOM 1218 O O . LEU A 1 150 ? 8.370 -20.720 -2.535 1.00 84.75 150 LEU A O 1
ATOM 1222 N N . ASP A 1 151 ? 10.398 -19.739 -2.560 1.00 85.31 151 ASP A N 1
ATOM 1223 C CA . ASP A 1 151 ? 11.182 -20.976 -2.557 1.00 85.31 151 ASP A CA 1
ATOM 1224 C C . ASP A 1 151 ? 11.329 -21.578 -1.149 1.00 85.31 151 ASP A C 1
ATOM 1226 O O . ASP A 1 151 ? 11.798 -22.707 -0.984 1.00 85.31 151 ASP A O 1
ATOM 1230 N N . ARG A 1 152 ? 10.927 -20.837 -0.107 1.00 87.31 152 ARG A N 1
ATOM 1231 C CA . ARG A 1 152 ? 11.021 -21.267 1.292 1.00 87.31 152 ARG A CA 1
ATOM 1232 C C . ARG A 1 152 ? 9.712 -21.914 1.764 1.00 87.31 152 ARG A C 1
ATOM 1234 O O . ARG A 1 152 ? 8.631 -21.414 1.458 1.00 87.31 152 ARG A O 1
ATOM 1241 N N . PRO A 1 153 ? 9.770 -22.985 2.582 1.00 90.38 153 PRO A N 1
ATOM 1242 C CA . PRO A 1 153 ? 8.574 -23.569 3.186 1.00 90.38 153 PRO A CA 1
ATOM 1243 C C . PRO A 1 153 ? 7.801 -22.545 4.024 1.00 90.38 153 PRO A C 1
ATOM 1245 O O . PRO A 1 153 ? 8.396 -21.864 4.863 1.00 90.38 153 PRO A O 1
ATOM 1248 N N . TYR A 1 154 ? 6.477 -22.480 3.850 1.00 88.50 154 TYR A N 1
ATOM 1249 C CA . TYR A 1 154 ? 5.599 -21.516 4.530 1.00 88.50 154 TYR A CA 1
ATOM 1250 C C . TYR A 1 154 ? 5.767 -21.517 6.056 1.00 88.50 154 TYR A C 1
ATOM 1252 O O . TYR A 1 154 ? 5.801 -20.463 6.691 1.00 88.50 154 TYR A O 1
ATOM 1260 N N . GLU A 1 155 ? 5.889 -22.703 6.651 1.00 90.94 155 GLU A N 1
ATOM 1261 C CA . GLU A 1 155 ? 6.037 -22.889 8.095 1.00 90.94 155 GLU A CA 1
ATOM 1262 C C . GLU A 1 155 ? 7.358 -22.324 8.644 1.00 90.94 155 GLU A C 1
ATOM 1264 O O . GLU A 1 155 ? 7.449 -22.059 9.838 1.00 90.94 155 GLU A O 1
ATOM 1269 N N . SER A 1 156 ? 8.364 -22.118 7.787 1.00 91.00 156 SER A N 1
ATOM 1270 C CA . SER A 1 156 ? 9.669 -21.560 8.171 1.00 91.00 156 SER A CA 1
ATOM 1271 C C . SER A 1 156 ? 9.723 -20.031 8.147 1.00 91.00 156 SER A C 1
ATOM 1273 O O . SER A 1 156 ? 10.733 -19.453 8.547 1.00 91.00 156 SER A O 1
ATOM 1275 N N . LEU A 1 157 ? 8.676 -19.382 7.632 1.00 90.19 157 LEU A N 1
ATOM 1276 C CA . LEU A 1 157 ? 8.631 -17.933 7.478 1.00 90.19 157 LEU A CA 1
ATOM 1277 C C . LEU A 1 157 ? 8.203 -17.265 8.784 1.00 90.19 157 LEU A C 1
ATOM 1279 O O . LEU A 1 157 ? 7.226 -17.681 9.415 1.00 90.19 157 LEU A O 1
ATOM 1283 N N . ASN A 1 158 ? 8.894 -16.194 9.163 1.00 91.31 158 ASN A N 1
ATOM 1284 C CA . ASN A 1 158 ? 8.465 -15.354 10.279 1.00 91.31 158 ASN A CA 1
ATOM 1285 C C . ASN A 1 158 ? 7.263 -14.459 9.879 1.00 91.31 158 ASN A C 1
ATOM 1287 O O . ASN A 1 158 ? 6.913 -14.365 8.695 1.00 91.31 158 ASN A O 1
ATOM 1291 N N . PRO A 1 159 ? 6.580 -13.806 10.837 1.00 90.88 159 PRO A N 1
ATOM 1292 C CA . PRO A 1 159 ? 5.414 -12.973 10.539 1.00 90.88 159 PRO A CA 1
ATOM 1293 C C . PRO A 1 159 ? 5.665 -11.841 9.527 1.00 90.88 159 PRO A C 1
ATOM 1295 O O . PRO A 1 159 ? 4.820 -11.615 8.658 1.00 90.88 159 PRO A O 1
ATOM 1298 N N . SER A 1 160 ? 6.811 -11.152 9.577 1.00 90.12 160 SER A N 1
ATOM 1299 C CA . SER A 1 160 ? 7.138 -10.103 8.596 1.00 90.12 160 SER A CA 1
ATOM 1300 C C . SER A 1 160 ? 7.415 -10.662 7.207 1.00 90.12 160 SER A C 1
ATOM 1302 O O . SER A 1 160 ? 6.946 -10.095 6.224 1.00 90.12 160 SER A O 1
ATOM 1304 N N . GLU A 1 161 ? 8.111 -11.790 7.099 1.00 90.62 161 GLU A N 1
ATOM 1305 C CA . GLU A 1 161 ? 8.326 -12.497 5.835 1.00 90.62 161 GLU A CA 1
ATOM 1306 C C . GLU A 1 161 ? 6.985 -12.925 5.228 1.00 90.62 161 GLU A C 1
ATOM 1308 O O . GLU A 1 161 ? 6.745 -12.695 4.045 1.00 90.62 161 GLU A O 1
ATOM 1313 N N . LYS A 1 162 ? 6.055 -13.452 6.037 1.00 91.44 162 LYS A N 1
ATOM 1314 C CA . LYS A 1 162 ? 4.684 -13.758 5.591 1.00 91.44 162 LYS A CA 1
ATOM 1315 C C . LYS A 1 162 ? 3.942 -12.507 5.105 1.00 91.44 162 LYS A C 1
ATOM 1317 O O . LYS A 1 162 ? 3.205 -12.572 4.121 1.00 91.44 162 LYS A O 1
ATOM 1322 N N . MET A 1 163 ? 4.147 -11.361 5.754 1.00 89.06 163 MET A N 1
ATOM 1323 C CA . MET A 1 163 ? 3.556 -10.085 5.336 1.00 89.06 163 MET A CA 1
ATOM 1324 C C . MET A 1 163 ? 4.123 -9.597 3.993 1.00 89.06 163 MET A C 1
ATOM 1326 O O . MET A 1 163 ? 3.358 -9.157 3.135 1.00 89.06 163 MET A O 1
ATOM 1330 N N . ILE A 1 164 ? 5.433 -9.735 3.775 1.00 88.94 164 ILE A N 1
ATOM 1331 C CA . ILE A 1 164 ? 6.087 -9.439 2.492 1.00 88.94 164 ILE A CA 1
ATOM 1332 C C . ILE A 1 164 ? 5.571 -10.393 1.407 1.00 88.94 164 ILE A C 1
ATOM 1334 O O . ILE A 1 164 ? 5.179 -9.952 0.324 1.00 88.94 164 ILE A O 1
ATOM 1338 N N . LEU A 1 165 ? 5.498 -11.690 1.715 1.00 89.50 165 LEU A N 1
ATOM 1339 C CA . LEU A 1 165 ? 5.027 -12.731 0.804 1.00 89.50 165 LEU A CA 1
ATOM 1340 C C . LEU A 1 165 ? 3.610 -12.438 0.278 1.00 89.50 165 LEU A C 1
ATOM 1342 O O . LEU A 1 165 ? 3.329 -12.666 -0.896 1.00 89.50 165 LEU A O 1
ATOM 1346 N N . LEU A 1 166 ? 2.730 -11.842 1.090 1.00 88.19 166 LEU A N 1
ATOM 1347 C CA . LEU A 1 166 ? 1.375 -11.448 0.678 1.00 88.19 166 LEU A CA 1
ATOM 1348 C C . LEU A 1 166 ? 1.344 -10.463 -0.511 1.00 88.19 166 LEU A C 1
ATOM 1350 O O . LEU A 1 166 ? 0.369 -10.461 -1.273 1.00 88.19 166 LEU A O 1
ATOM 1354 N N . ASN A 1 167 ? 2.392 -9.652 -0.684 1.00 83.75 167 ASN A N 1
ATOM 1355 C CA . ASN A 1 167 ? 2.527 -8.712 -1.803 1.00 83.75 167 ASN A CA 1
ATOM 1356 C C . ASN A 1 167 ? 3.051 -9.380 -3.079 1.00 83.75 167 ASN A C 1
ATOM 1358 O O . ASN A 1 167 ? 2.807 -8.876 -4.174 1.00 83.75 167 ASN A O 1
ATOM 1362 N N . VAL A 1 168 ? 3.735 -10.514 -2.936 1.00 85.06 168 VAL A N 1
ATOM 1363 C CA . VAL A 1 168 ? 4.320 -11.282 -4.041 1.00 85.06 168 VAL A CA 1
ATOM 1364 C C . VAL A 1 168 ? 3.338 -12.331 -4.568 1.00 85.06 168 VAL A C 1
ATOM 1366 O O . VAL A 1 168 ? 3.269 -12.562 -5.775 1.00 85.06 168 VAL A O 1
ATOM 1369 N N . LEU A 1 169 ? 2.551 -12.952 -3.683 1.00 84.44 169 LEU A N 1
ATOM 1370 C CA . LEU A 1 169 ? 1.598 -14.000 -4.050 1.00 84.44 169 LEU A CA 1
ATOM 1371 C C . LEU A 1 169 ? 0.506 -13.495 -5.002 1.00 84.44 169 LEU A C 1
ATOM 1373 O O . LEU A 1 169 ? -0.077 -12.415 -4.823 1.00 84.44 169 LEU A O 1
ATOM 1377 N N . ALA A 1 170 ? 0.139 -14.350 -5.960 1.00 79.75 170 ALA A N 1
ATOM 1378 C CA . ALA A 1 170 ? -1.002 -14.120 -6.835 1.00 79.75 170 ALA A CA 1
ATOM 1379 C C . ALA A 1 170 ? -2.295 -13.923 -6.020 1.00 79.75 170 ALA A C 1
ATOM 1381 O O . ALA A 1 170 ? -2.477 -14.469 -4.932 1.00 79.75 170 ALA A O 1
ATOM 1382 N N . LYS A 1 171 ? -3.246 -13.144 -6.551 1.00 79.69 171 LYS A N 1
ATOM 1383 C CA . LYS A 1 171 ? -4.507 -12.846 -5.841 1.00 79.69 171 LYS A CA 1
ATOM 1384 C C . LYS A 1 171 ? -5.334 -14.097 -5.517 1.00 79.69 171 LYS A C 1
ATOM 1386 O O . LYS A 1 171 ? -6.046 -14.089 -4.519 1.00 79.69 171 LYS A O 1
ATOM 1391 N N . ALA A 1 172 ? -5.245 -15.127 -6.358 1.00 80.69 172 ALA A N 1
ATOM 1392 C CA . ALA A 1 172 ? -5.979 -16.384 -6.216 1.00 80.69 172 ALA A CA 1
ATOM 1393 C C . ALA A 1 172 ? -5.250 -17.434 -5.355 1.00 80.69 172 ALA A C 1
ATOM 1395 O O . ALA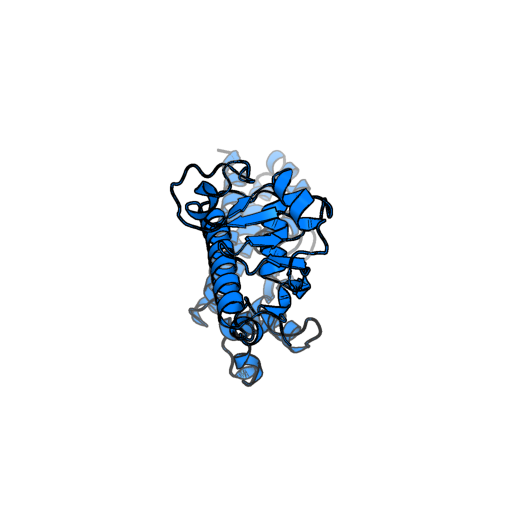 A 1 172 ? -5.765 -18.536 -5.188 1.00 80.69 172 ALA A O 1
ATOM 1396 N N . ASP A 1 173 ? -4.062 -17.121 -4.833 1.00 83.88 173 ASP A N 1
ATOM 1397 C CA . ASP A 1 173 ? -3.261 -18.088 -4.091 1.00 83.88 173 ASP A CA 1
ATOM 1398 C C . ASP A 1 173 ? -3.907 -18.439 -2.730 1.00 83.88 173 ASP A C 1
ATOM 1400 O O . ASP A 1 173 ? -4.233 -17.529 -1.955 1.00 83.88 173 ASP A O 1
ATOM 1404 N N . PRO A 1 174 ? -4.094 -19.732 -2.395 1.00 87.19 174 PRO A N 1
ATOM 1405 C CA . PRO A 1 174 ? -4.693 -20.146 -1.125 1.00 87.19 174 PRO A CA 1
ATOM 1406 C C . PRO A 1 174 ? -3.860 -19.744 0.103 1.00 87.19 174 PRO A C 1
ATOM 1408 O O . PRO A 1 174 ? -4.432 -19.458 1.162 1.00 87.19 174 PRO A O 1
ATOM 1411 N N . ILE A 1 175 ? -2.531 -19.656 -0.023 1.00 88.81 175 ILE A N 1
ATOM 1412 C CA . ILE A 1 175 ? -1.627 -19.248 1.063 1.00 88.81 175 ILE A CA 1
ATOM 1413 C C . ILE A 1 175 ? -1.934 -17.811 1.488 1.00 88.81 175 ILE A C 1
ATOM 1415 O O . ILE A 1 175 ? -1.861 -17.483 2.672 1.00 88.81 175 ILE A O 1
ATOM 1419 N N . ARG A 1 176 ? -2.388 -16.963 0.559 1.00 89.56 176 ARG A N 1
ATOM 1420 C CA . ARG A 1 176 ? -2.761 -15.577 0.856 1.00 89.56 176 ARG A CA 1
ATOM 1421 C C . ARG A 1 176 ? -3.863 -15.489 1.912 1.00 89.56 176 ARG A C 1
ATOM 1423 O O . ARG A 1 176 ? -3.802 -14.623 2.783 1.00 89.56 176 ARG A O 1
ATOM 1430 N N . ASN A 1 177 ? -4.860 -16.373 1.855 1.00 88.00 177 ASN A N 1
ATOM 1431 C CA . ASN A 1 177 ? -5.932 -16.413 2.852 1.00 88.00 177 ASN A CA 1
ATOM 1432 C C . ASN A 1 177 ? -5.423 -16.939 4.195 1.00 88.00 177 ASN A C 1
ATOM 1434 O O . ASN A 1 177 ? -5.771 -16.379 5.231 1.00 88.00 177 ASN A O 1
ATOM 1438 N N . ARG A 1 178 ? -4.537 -17.943 4.172 1.00 91.62 178 ARG A N 1
ATOM 1439 C CA . ARG A 1 178 ? -3.884 -18.463 5.382 1.00 91.62 178 ARG A CA 1
ATOM 1440 C C . ARG A 1 178 ? -3.094 -17.367 6.104 1.00 91.62 178 ARG A C 1
ATOM 1442 O O . ARG A 1 178 ? -3.291 -17.187 7.299 1.00 91.62 178 ARG A O 1
ATOM 1449 N N . ILE A 1 179 ? -2.294 -16.583 5.373 1.00 91.50 179 ILE A N 1
ATOM 1450 C CA . ILE A 1 179 ? -1.536 -15.443 5.920 1.00 91.50 179 ILE A CA 1
ATOM 1451 C C . ILE A 1 179 ? -2.478 -14.407 6.532 1.00 91.50 179 ILE A C 1
ATOM 1453 O O . ILE A 1 179 ? -2.236 -13.943 7.642 1.00 91.50 179 ILE A O 1
ATOM 1457 N N . LYS A 1 180 ? -3.560 -14.046 5.830 1.00 90.25 180 LYS A N 1
ATOM 1458 C CA . LYS A 1 180 ? -4.523 -13.056 6.335 1.00 90.25 180 LYS A CA 1
ATOM 1459 C C . LYS A 1 180 ? -5.141 -13.489 7.660 1.00 90.25 180 LYS A C 1
ATOM 1461 O O . LYS A 1 180 ? -5.163 -12.695 8.593 1.00 90.25 180 LYS A O 1
ATOM 1466 N N . THR A 1 181 ? -5.595 -14.736 7.742 1.00 90.94 181 THR A N 1
ATOM 1467 C CA . THR A 1 181 ? -6.175 -15.284 8.971 1.00 90.94 181 THR A CA 1
ATOM 1468 C C . THR A 1 181 ? -5.138 -15.413 10.083 1.00 90.94 181 THR A C 1
ATOM 1470 O O . THR A 1 181 ? -5.438 -15.160 11.240 1.00 90.94 181 THR A O 1
ATOM 1473 N N . GLU A 1 182 ? -3.894 -15.764 9.771 1.00 91.44 182 GLU A N 1
ATOM 1474 C CA . GLU A 1 182 ? -2.857 -15.892 10.798 1.00 91.44 182 GLU A CA 1
ATOM 1475 C C . GLU A 1 182 ? -2.429 -14.528 11.369 1.00 91.44 182 GLU A C 1
ATOM 1477 O O . GLU A 1 182 ? -2.321 -14.363 12.585 1.00 91.44 182 GLU A O 1
ATOM 1482 N N . LEU A 1 183 ? -2.208 -13.540 10.497 1.00 92.69 183 LEU A N 1
ATOM 1483 C CA . LEU A 1 183 ? -1.617 -12.257 10.879 1.00 92.69 183 LEU A CA 1
ATOM 1484 C C . LEU A 1 183 ? -2.650 -11.211 11.308 1.00 92.69 183 LEU A C 1
ATOM 1486 O O . LEU A 1 183 ? -2.381 -10.433 12.221 1.00 92.69 183 LEU A O 1
ATOM 1490 N N . PHE A 1 184 ? -3.820 -11.168 10.668 1.00 94.31 184 PHE A N 1
ATOM 1491 C CA . PHE A 1 184 ? -4.755 -10.044 10.811 1.00 94.31 184 PHE A CA 1
ATOM 1492 C C . PHE A 1 184 ? -6.010 -10.375 11.620 1.00 94.31 184 PHE A C 1
ATOM 1494 O O . PHE A 1 184 ? -6.750 -9.452 11.965 1.00 94.31 184 PHE A O 1
ATOM 1501 N N . ASP A 1 185 ? -6.250 -11.650 11.945 1.00 94.88 185 ASP A N 1
ATOM 1502 C CA . ASP A 1 185 ? -7.403 -12.059 12.748 1.00 94.88 185 ASP A CA 1
ATOM 1503 C C . ASP A 1 185 ? -7.060 -12.121 14.240 1.00 94.88 185 ASP A C 1
ATOM 1505 O O . ASP A 1 185 ? -6.096 -12.764 14.678 1.00 94.88 185 ASP A O 1
ATOM 1509 N N . PHE A 1 186 ? -7.912 -11.485 15.042 1.00 94.75 186 PHE A N 1
ATOM 1510 C CA . PHE A 1 186 ? -7.825 -11.448 16.497 1.00 94.75 186 PHE A CA 1
ATOM 1511 C C . PHE A 1 186 ? -9.119 -11.982 17.107 1.00 94.75 186 PHE A C 1
ATOM 1513 O O . PHE A 1 186 ? -10.210 -11.495 16.823 1.00 94.75 186 PHE A O 1
ATOM 1520 N N . SER A 1 187 ? -9.012 -12.980 17.981 1.00 94.75 187 SER A N 1
ATOM 1521 C CA . SER A 1 187 ? -10.168 -13.512 18.701 1.00 94.75 187 SER A CA 1
ATOM 1522 C C . SER A 1 187 ? -10.495 -12.627 19.905 1.00 94.75 187 SER A C 1
ATOM 1524 O O . SER A 1 187 ? -9.836 -12.726 20.941 1.00 94.75 187 SER A O 1
ATOM 1526 N N . LEU A 1 188 ? -11.550 -11.821 19.802 1.00 96.00 188 LEU A N 1
ATOM 1527 C CA . LEU A 1 188 ? -12.013 -10.927 20.859 1.00 96.00 188 LEU A CA 1
ATOM 1528 C C . LEU A 1 188 ? -13.424 -11.313 21.314 1.00 96.00 188 LEU A C 1
ATOM 1530 O O . LEU A 1 188 ? -14.337 -11.475 20.506 1.00 96.00 188 LEU A O 1
ATOM 1534 N N . LYS A 1 189 ? -13.626 -11.419 22.627 1.00 94.94 189 LYS A N 1
ATOM 1535 C CA . LYS A 1 189 ? -14.951 -11.626 23.216 1.00 94.94 189 LYS A CA 1
ATOM 1536 C C . LYS A 1 189 ? -15.602 -10.278 23.512 1.00 94.94 189 LYS A C 1
ATOM 1538 O O . LYS A 1 189 ? -15.094 -9.549 24.359 1.00 94.94 189 LYS A O 1
ATOM 1543 N N . TYR A 1 190 ? -16.700 -9.951 22.831 1.00 95.31 190 TYR A N 1
ATOM 1544 C CA . TYR A 1 190 ? -17.440 -8.702 23.042 1.00 95.31 190 TYR A CA 1
ATOM 1545 C C . TYR A 1 190 ? -18.928 -8.844 22.683 1.00 95.31 190 TYR A C 1
ATOM 1547 O O . TYR A 1 190 ? -19.330 -9.736 21.937 1.00 95.31 190 TYR A O 1
ATOM 1555 N N . ALA A 1 191 ? -19.757 -7.963 23.237 1.00 93.19 191 ALA A N 1
ATOM 1556 C CA . ALA A 1 191 ? -21.179 -7.857 22.949 1.00 93.19 191 ALA A CA 1
ATOM 1557 C C . ALA A 1 191 ? -21.417 -6.719 21.956 1.00 93.19 191 ALA A C 1
ATOM 1559 O O . ALA A 1 191 ? -21.028 -5.575 22.201 1.00 93.19 191 ALA A O 1
ATOM 1560 N N . ARG A 1 192 ? -22.091 -7.020 20.844 1.00 92.81 192 ARG A N 1
ATOM 1561 C CA . ARG A 1 192 ? -22.667 -5.975 19.990 1.00 92.81 192 ARG A CA 1
ATOM 1562 C C . ARG A 1 192 ? -23.890 -5.368 20.660 1.00 92.81 192 ARG A C 1
ATOM 1564 O O . ARG A 1 192 ? -24.512 -5.984 21.527 1.00 92.81 192 ARG A O 1
ATOM 1571 N N . TYR A 1 193 ? -24.286 -4.183 20.214 1.00 89.69 193 TYR A N 1
ATOM 1572 C CA . TYR A 1 193 ? -25.512 -3.562 20.694 1.00 89.69 193 TYR A CA 1
ATOM 1573 C C . TYR A 1 193 ? -26.717 -4.511 20.574 1.00 89.69 193 TYR A C 1
ATOM 1575 O O . TYR A 1 193 ? -27.001 -5.037 19.498 1.00 89.69 193 TYR A O 1
ATOM 1583 N N . LYS A 1 194 ? -27.426 -4.710 21.696 1.00 87.94 194 LYS A N 1
ATOM 1584 C CA . LYS A 1 194 ? -28.569 -5.635 21.853 1.00 87.94 194 LYS A CA 1
ATOM 1585 C C . LYS A 1 194 ? -28.261 -7.119 21.593 1.00 87.94 194 LYS A C 1
ATOM 1587 O O . LYS A 1 194 ? -29.194 -7.898 21.416 1.00 87.94 194 LYS A O 1
ATOM 1592 N N . GLN A 1 195 ? -26.995 -7.522 21.584 1.00 91.00 195 GLN A N 1
ATOM 1593 C CA . GLN A 1 195 ? -26.593 -8.922 21.442 1.00 91.00 195 GLN A CA 1
ATOM 1594 C C . GLN A 1 195 ? -25.898 -9.410 22.714 1.00 91.00 195 GLN A C 1
ATOM 1596 O O . GLN A 1 195 ? -25.358 -8.618 23.489 1.00 91.00 195 GLN A O 1
ATOM 1601 N N . SER A 1 196 ? -25.926 -10.723 22.932 1.00 89.25 196 SER A N 1
ATOM 1602 C CA . SER A 1 196 ? -25.129 -11.378 23.965 1.00 89.25 196 SER A CA 1
ATOM 1603 C C . SER A 1 196 ? -23.638 -11.241 23.679 1.00 89.25 196 SER A C 1
ATOM 1605 O O . SER A 1 196 ? -23.205 -11.058 22.540 1.00 89.25 196 SER A O 1
ATOM 1607 N N . GLU A 1 197 ? -22.841 -11.330 24.739 1.00 92.31 197 GLU A N 1
ATOM 1608 C CA . GLU A 1 197 ? -21.394 -11.360 24.605 1.00 92.31 197 GLU A CA 1
ATOM 1609 C C . GLU A 1 197 ? -20.935 -12.698 24.021 1.00 92.31 197 GLU A C 1
ATOM 1611 O O . GLU A 1 197 ? -21.187 -13.757 24.595 1.00 92.31 197 GLU A O 1
ATOM 1616 N N . GLU A 1 198 ? -20.217 -12.639 22.903 1.00 93.62 198 GLU A N 1
ATOM 1617 C CA . GLU A 1 198 ? -19.756 -13.814 22.165 1.00 93.62 198 GLU A CA 1
ATOM 1618 C C . GLU A 1 198 ? -18.292 -13.648 21.756 1.00 93.62 198 GLU A C 1
ATOM 1620 O O . GLU A 1 198 ? -17.796 -12.533 21.574 1.00 93.62 198 GLU A O 1
ATOM 1625 N N . GLN A 1 199 ? -17.584 -14.769 21.618 1.00 93.75 199 GLN A N 1
ATOM 1626 C CA . GLN A 1 199 ? -16.233 -14.779 21.065 1.00 93.75 199 GLN A CA 1
ATOM 1627 C C . GLN A 1 199 ? -16.318 -14.611 19.549 1.00 93.75 199 GLN A C 1
ATOM 1629 O O . GLN A 1 199 ? -16.994 -15.385 18.874 1.00 93.75 199 GLN A O 1
ATOM 1634 N N . ARG A 1 200 ? -15.658 -13.581 19.017 1.00 92.94 200 ARG A N 1
ATOM 1635 C CA . ARG A 1 200 ? -15.716 -13.225 17.598 1.00 92.94 200 ARG A CA 1
ATOM 1636 C C . ARG A 1 200 ? -14.323 -12.966 17.054 1.00 92.94 200 ARG A C 1
ATOM 1638 O O . ARG A 1 200 ? -13.440 -12.495 17.767 1.00 92.94 200 ARG A O 1
ATOM 1645 N N . ILE A 1 201 ? -14.149 -13.262 15.774 1.00 94.00 201 ILE A N 1
ATOM 1646 C CA . ILE A 1 201 ? -12.928 -12.930 15.051 1.00 94.00 201 ILE A CA 1
ATOM 1647 C C . ILE A 1 201 ? -13.047 -11.490 14.550 1.00 94.00 201 ILE A C 1
ATOM 1649 O O . ILE A 1 201 ? -14.013 -11.135 13.875 1.00 94.00 201 ILE A O 1
ATOM 1653 N N . VAL A 1 202 ? -12.078 -10.662 14.923 1.00 93.44 202 VAL A N 1
ATOM 1654 C CA . VAL A 1 202 ? -11.909 -9.289 14.454 1.00 93.44 202 VAL A CA 1
ATOM 1655 C C . VAL A 1 202 ? -10.738 -9.286 13.481 1.00 93.44 202 VAL A C 1
ATOM 1657 O O . VAL A 1 202 ? -9.595 -9.467 13.895 1.00 93.44 202 VAL A O 1
ATOM 1660 N N . THR A 1 203 ? -11.028 -9.094 12.199 1.00 94.50 203 THR A N 1
ATOM 1661 C CA . THR A 1 203 ? -10.016 -8.961 11.146 1.00 94.50 203 THR A CA 1
ATOM 1662 C C . THR A 1 203 ? -9.629 -7.494 10.999 1.00 94.50 203 THR A C 1
ATOM 1664 O O . THR A 1 203 ? -10.501 -6.658 10.774 1.00 94.50 203 THR A O 1
ATOM 1667 N N . ILE A 1 204 ? -8.340 -7.169 11.098 1.00 94.69 204 ILE A N 1
ATOM 1668 C CA . ILE A 1 204 ? -7.841 -5.789 10.985 1.00 94.69 204 ILE A CA 1
ATOM 1669 C C . ILE A 1 204 ? -6.836 -5.716 9.831 1.00 94.69 204 ILE A C 1
ATOM 1671 O O . ILE A 1 204 ? -5.645 -5.925 10.042 1.00 94.69 204 ILE A O 1
ATOM 1675 N N . PRO A 1 205 ? -7.257 -5.444 8.588 1.00 91.38 205 PRO A N 1
ATOM 1676 C CA . PRO A 1 205 ? -6.317 -5.339 7.478 1.00 91.38 205 PRO A CA 1
ATOM 1677 C C . PRO A 1 205 ? -5.406 -4.099 7.625 1.00 91.38 205 PRO A C 1
ATOM 1679 O O . PRO A 1 205 ? -5.853 -3.067 8.136 1.00 91.38 205 PRO A O 1
ATOM 1682 N N . PRO A 1 206 ? -4.147 -4.165 7.150 1.00 88.50 206 PRO A N 1
ATOM 1683 C CA . PRO A 1 206 ? -3.161 -3.089 7.315 1.00 88.50 206 PRO A CA 1
ATOM 1684 C C . PRO A 1 206 ? -3.588 -1.763 6.673 1.00 88.50 206 PRO A C 1
ATOM 1686 O O . PRO A 1 206 ? -3.293 -0.700 7.210 1.00 88.50 206 PRO A O 1
ATOM 1689 N N . ASP A 1 207 ? -4.355 -1.811 5.583 1.00 89.56 207 ASP A N 1
ATOM 1690 C CA . ASP A 1 207 ? -4.771 -0.612 4.846 1.00 89.56 207 ASP A CA 1
ATOM 1691 C C . ASP A 1 207 ? -5.967 0.126 5.484 1.00 89.56 207 ASP A C 1
ATOM 1693 O O . ASP A 1 207 ? -6.318 1.220 5.047 1.00 89.56 207 ASP A O 1
ATOM 1697 N N . GLN A 1 208 ? -6.629 -0.459 6.495 1.00 91.94 208 GLN A N 1
ATOM 1698 C CA . GLN A 1 208 ? -7.882 0.074 7.062 1.00 91.94 208 GLN A CA 1
ATOM 1699 C C . GLN A 1 208 ? -7.939 0.014 8.599 1.00 91.94 208 GLN A C 1
ATOM 1701 O O . GLN A 1 208 ? -9.021 -0.040 9.185 1.00 91.94 208 GLN A O 1
ATOM 1706 N N . ILE A 1 209 ? -6.791 0.041 9.282 1.00 94.12 209 ILE A N 1
ATOM 1707 C CA . ILE A 1 209 ? -6.699 -0.135 10.744 1.00 94.12 209 ILE A CA 1
ATOM 1708 C C . ILE A 1 209 ? -7.693 0.761 11.506 1.00 94.12 209 ILE A C 1
ATOM 1710 O O . ILE A 1 209 ? -8.536 0.263 12.253 1.00 94.12 209 ILE A O 1
ATOM 1714 N N . ALA A 1 210 ? -7.639 2.078 11.280 1.00 93.00 210 ALA A N 1
ATOM 1715 C CA . ALA A 1 210 ? -8.476 3.038 12.002 1.00 93.00 210 ALA A CA 1
ATOM 1716 C C . ALA A 1 210 ? -9.978 2.851 11.738 1.00 93.00 210 ALA A C 1
ATOM 1718 O O . ALA A 1 210 ? -10.803 3.043 12.635 1.00 93.00 210 ALA A O 1
ATOM 1719 N N . GLU A 1 211 ? -10.342 2.448 10.520 1.00 93.75 211 GLU A N 1
ATOM 1720 C CA . GLU A 1 211 ? -11.731 2.188 10.147 1.00 93.75 211 GLU A CA 1
ATOM 1721 C C . GLU A 1 211 ? -12.291 0.989 10.915 1.00 93.75 211 GLU A C 1
ATOM 1723 O O . GLU A 1 211 ? -13.364 1.099 11.512 1.00 93.75 211 GLU A O 1
ATOM 1728 N N . HIS A 1 212 ? -11.549 -0.122 10.966 1.00 95.00 212 HIS A N 1
ATOM 1729 C CA . HIS A 1 212 ? -11.982 -1.344 11.653 1.00 95.00 212 HIS A CA 1
ATOM 1730 C C . HIS A 1 212 ? -12.026 -1.172 13.172 1.00 95.00 212 HIS A C 1
ATOM 1732 O O . HIS A 1 212 ? -12.987 -1.610 13.804 1.00 95.00 212 HIS A O 1
ATOM 1738 N N . ILE A 1 213 ? -11.059 -0.463 13.765 1.00 96.06 213 ILE A N 1
ATOM 1739 C CA . ILE A 1 213 ? -11.097 -0.121 15.198 1.00 96.06 213 ILE A CA 1
ATOM 1740 C C . ILE A 1 213 ? -12.292 0.791 15.514 1.00 96.06 213 ILE A C 1
ATOM 1742 O O . ILE A 1 213 ? -13.026 0.560 16.481 1.00 96.06 213 ILE A O 1
ATOM 1746 N N . GLY A 1 214 ? -12.543 1.797 14.672 1.00 93.31 214 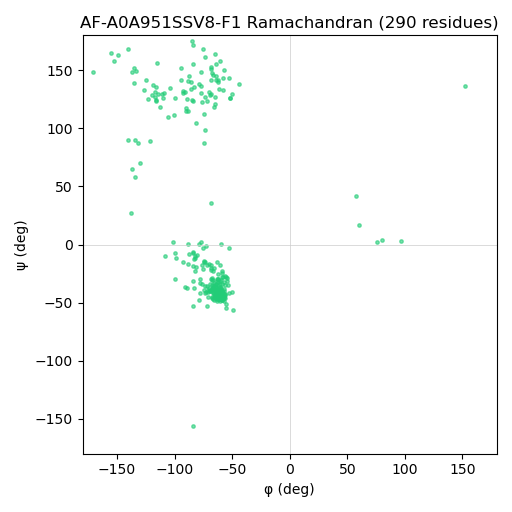GLY A N 1
ATOM 1747 C CA . GLY A 1 214 ? -13.712 2.663 14.798 1.00 93.31 214 GLY A CA 1
ATOM 1748 C C . GLY A 1 214 ? -15.026 1.891 14.655 1.00 93.31 214 GLY A C 1
ATOM 1749 O O . GLY A 1 214 ? -15.959 2.108 15.429 1.00 93.31 214 GLY A O 1
ATOM 1750 N N . GLN A 1 215 ? -15.101 0.954 13.708 1.00 94.44 215 GLN A N 1
ATOM 1751 C CA . GLN A 1 215 ? -16.277 0.114 13.503 1.00 94.44 215 GLN A CA 1
ATOM 1752 C C . GLN A 1 215 ? -16.525 -0.819 14.690 1.00 94.44 215 GLN A C 1
ATOM 1754 O O . GLN A 1 215 ? -17.656 -0.896 15.160 1.00 94.44 215 GLN A O 1
ATOM 1759 N N . LEU A 1 216 ? -15.481 -1.443 15.239 1.00 95.31 216 LEU A N 1
ATOM 1760 C CA . LEU A 1 216 ? -15.572 -2.265 16.448 1.00 95.31 216 LEU A CA 1
ATOM 1761 C C . LEU A 1 216 ? -16.164 -1.471 17.628 1.00 95.31 216 LEU A C 1
ATOM 1763 O O . LEU A 1 216 ? -17.039 -1.960 18.345 1.00 95.31 216 LEU A O 1
ATOM 1767 N N . SER A 1 217 ? -15.739 -0.216 17.798 1.00 94.31 217 SER A N 1
ATOM 1768 C CA . SER A 1 217 ? -16.305 0.689 18.805 1.00 94.31 217 SER A CA 1
ATOM 1769 C C . SER A 1 217 ? -17.792 0.984 18.558 1.00 94.31 217 SER A C 1
ATOM 1771 O O . SER A 1 217 ? -18.583 0.938 19.502 1.00 94.31 217 SER A O 1
ATOM 1773 N N . ARG A 1 218 ? -18.197 1.230 17.303 1.00 93.75 218 ARG A N 1
ATOM 1774 C CA . ARG A 1 218 ? -19.602 1.494 16.927 1.00 93.75 218 ARG A CA 1
ATOM 1775 C C . ARG A 1 218 ? -20.500 0.264 17.050 1.00 93.75 218 ARG A C 1
ATOM 1777 O O . ARG A 1 218 ? -21.665 0.412 17.408 1.00 93.75 218 ARG A O 1
ATOM 1784 N N . ASP A 1 219 ? -19.971 -0.923 16.774 1.00 93.88 219 ASP A N 1
ATOM 1785 C CA . ASP A 1 219 ? -20.673 -2.202 16.914 1.00 93.88 219 ASP A CA 1
ATOM 1786 C C . ASP A 1 219 ? -21.103 -2.439 18.372 1.00 93.88 219 ASP A C 1
ATOM 1788 O O . ASP A 1 219 ? -22.213 -2.914 18.632 1.00 93.88 219 ASP A O 1
ATOM 1792 N N . MET A 1 220 ? -20.234 -2.084 19.324 1.00 94.44 220 MET A N 1
ATOM 1793 C CA . MET A 1 220 ? -20.530 -2.126 20.759 1.00 94.44 220 MET A CA 1
ATOM 1794 C C . MET A 1 220 ? -21.390 -0.939 21.206 1.00 94.44 220 MET A C 1
ATOM 1796 O O . MET A 1 220 ? -22.323 -1.116 21.991 1.00 94.44 220 MET A O 1
ATOM 1800 N N . TYR A 1 221 ? -21.095 0.267 20.702 1.00 93.88 221 TYR A N 1
ATOM 1801 C CA . TYR A 1 221 ? -21.796 1.492 21.074 1.00 93.88 221 TYR A CA 1
ATOM 1802 C C . TYR A 1 221 ? -22.177 2.379 19.872 1.00 93.88 221 TYR A C 1
ATOM 1804 O O . TYR A 1 221 ? -21.430 3.285 19.485 1.00 93.88 221 TYR A O 1
ATOM 1812 N N . PRO A 1 222 ? -23.377 2.172 19.302 1.00 93.00 222 PRO A N 1
ATOM 1813 C CA . PRO A 1 222 ? -23.849 2.918 18.143 1.00 93.00 222 PRO A CA 1
ATOM 1814 C C . PRO A 1 222 ? -24.033 4.421 18.397 1.00 93.00 222 PRO A C 1
ATOM 1816 O O . PRO A 1 222 ? -24.486 4.854 19.461 1.00 93.00 222 PRO A O 1
ATOM 1819 N N . GLN A 1 223 ? -23.757 5.232 17.372 1.00 88.12 223 GLN A N 1
ATOM 1820 C CA . GLN A 1 223 ? -23.802 6.700 17.438 1.00 88.12 223 GLN A CA 1
ATOM 1821 C C . GLN A 1 223 ? -25.183 7.252 17.841 1.00 88.12 223 GLN A C 1
ATOM 1823 O O . GLN A 1 223 ? -25.276 8.192 18.628 1.00 88.12 223 GLN A O 1
ATOM 1828 N N . ASN A 1 224 ? -26.260 6.663 17.318 1.00 88.00 224 ASN A N 1
ATOM 1829 C CA . ASN A 1 224 ? -27.640 7.066 17.604 1.00 88.00 224 ASN A CA 1
ATOM 1830 C C . ASN A 1 224 ? -28.003 6.870 19.083 1.00 88.00 224 ASN A C 1
ATOM 1832 O O . ASN A 1 224 ? -28.607 7.750 19.694 1.00 88.00 224 ASN A O 1
ATOM 1836 N N . LEU A 1 225 ? -27.590 5.745 19.672 1.00 88.69 225 LEU A N 1
ATOM 1837 C CA . LEU A 1 225 ? -27.778 5.483 21.096 1.00 88.69 225 LEU A CA 1
ATOM 1838 C C . LEU A 1 225 ? -26.947 6.447 21.941 1.00 88.69 225 LEU A C 1
ATOM 1840 O O . LEU A 1 225 ? -27.385 6.896 23.000 1.00 88.69 225 LEU A O 1
ATOM 1844 N N . ARG A 1 226 ? -25.748 6.779 21.464 1.00 86.19 226 ARG A N 1
ATOM 1845 C CA . ARG A 1 226 ? -24.818 7.625 22.196 1.00 86.19 226 ARG A CA 1
ATOM 1846 C C . ARG A 1 226 ? -25.353 9.019 22.475 1.00 86.19 226 ARG A C 1
ATOM 1848 O O . ARG A 1 226 ? -25.237 9.477 23.607 1.00 86.19 226 ARG A O 1
ATOM 1855 N N . THR A 1 227 ? -25.980 9.657 21.493 1.00 86.12 227 THR A N 1
ATOM 1856 C CA . THR A 1 227 ? -26.588 10.983 21.676 1.00 86.12 227 THR A CA 1
ATOM 1857 C C . THR A 1 227 ? -27.705 10.963 22.725 1.00 86.12 227 THR A C 1
ATOM 1859 O O . THR A 1 227 ? -27.799 11.883 23.533 1.00 86.12 227 THR A O 1
ATOM 1862 N N . ILE A 1 228 ? -28.519 9.902 22.745 1.00 88.19 228 ILE A N 1
ATOM 1863 C CA . ILE A 1 228 ? -29.649 9.763 23.675 1.00 88.19 228 ILE A CA 1
ATOM 1864 C C . ILE A 1 228 ? -29.146 9.508 25.097 1.00 88.19 228 ILE A C 1
ATOM 1866 O O . ILE A 1 228 ? -29.503 10.240 26.016 1.00 88.19 228 ILE A O 1
ATOM 1870 N N . LEU A 1 229 ? -28.281 8.506 25.286 1.00 88.69 229 LEU A N 1
ATOM 1871 C CA . LEU A 1 229 ? -27.795 8.145 26.621 1.00 88.69 229 LEU A CA 1
ATOM 1872 C C . LEU A 1 229 ? -26.949 9.256 27.247 1.00 88.69 229 LEU A C 1
ATOM 1874 O O . LEU A 1 229 ? -27.041 9.476 28.448 1.00 88.69 229 LEU A O 1
ATOM 1878 N N . LEU A 1 230 ? -26.173 9.994 26.448 1.00 87.38 230 LEU A N 1
ATOM 1879 C CA . LEU A 1 230 ? -25.392 11.125 26.954 1.00 87.38 230 LEU A CA 1
ATOM 1880 C C . LEU A 1 230 ? -26.283 12.206 27.595 1.00 87.38 230 LEU A C 1
ATOM 1882 O O . LEU A 1 230 ? -25.889 12.797 28.602 1.00 87.38 230 LEU A O 1
ATOM 1886 N N . ARG A 1 231 ? -27.468 12.456 27.018 1.00 85.69 231 ARG A N 1
ATOM 1887 C CA . ARG A 1 231 ? -28.428 13.463 27.492 1.00 85.69 231 ARG A CA 1
ATOM 1888 C C . ARG A 1 231 ? -29.314 12.933 28.619 1.00 85.69 231 ARG A C 1
ATOM 1890 O O . ARG A 1 231 ? -29.396 13.562 29.669 1.00 85.69 231 ARG A O 1
ATOM 1897 N N . ASP A 1 232 ? -29.956 11.790 28.390 1.00 89.69 232 ASP A N 1
ATOM 1898 C CA . ASP A 1 232 ? -31.091 11.325 29.197 1.00 89.69 232 ASP A CA 1
ATOM 1899 C C . ASP A 1 232 ? -30.689 10.280 30.253 1.00 89.69 232 ASP A C 1
ATOM 1901 O O . ASP A 1 232 ? -31.295 10.214 31.320 1.00 89.69 232 ASP A O 1
ATOM 1905 N N . PHE A 1 233 ? -29.645 9.482 29.991 1.00 91.50 233 PHE A N 1
ATOM 1906 C CA . PHE A 1 233 ? -29.231 8.350 30.838 1.00 91.50 233 PHE A CA 1
ATOM 1907 C C . PHE A 1 233 ? -27.712 8.292 31.027 1.00 91.50 233 PHE A C 1
ATOM 1909 O O . PHE A 1 233 ? -27.031 7.355 30.601 1.00 91.50 233 PHE A O 1
ATOM 1916 N N . PRO A 1 234 ? -27.139 9.300 31.686 1.00 87.75 234 PRO A N 1
ATOM 1917 C CA . PRO A 1 234 ? -25.700 9.478 31.683 1.00 87.75 234 PRO A CA 1
ATOM 1918 C C . PRO A 1 234 ? -24.896 8.399 32.409 1.00 87.75 234 PRO A C 1
ATOM 1920 O O . PRO A 1 234 ? -23.768 8.111 32.027 1.00 87.75 234 PRO A O 1
ATOM 1923 N N . LYS A 1 235 ? -25.464 7.790 33.454 1.00 90.00 235 LYS A N 1
ATOM 1924 C CA . LYS A 1 235 ? -24.808 6.672 34.146 1.00 90.00 235 LYS A CA 1
ATOM 1925 C C . LYS A 1 235 ? -24.661 5.463 33.216 1.00 90.00 235 LYS A C 1
ATOM 1927 O O . LYS A 1 235 ? -23.640 4.783 33.255 1.00 90.00 235 LYS A O 1
ATOM 1932 N N . ASP A 1 236 ? -25.654 5.231 32.357 1.00 90.44 236 ASP A N 1
ATOM 1933 C CA . ASP A 1 236 ? -25.609 4.166 31.356 1.00 90.44 236 ASP A CA 1
ATOM 1934 C C . ASP A 1 236 ? -24.650 4.516 30.213 1.00 90.44 236 ASP A C 1
ATOM 1936 O O . ASP A 1 236 ? -23.928 3.639 29.740 1.00 90.44 236 ASP A O 1
ATOM 1940 N N . HIS A 1 237 ? -24.573 5.795 29.819 1.00 91.19 237 HIS A N 1
ATOM 1941 C CA . HIS A 1 237 ? -23.540 6.284 28.901 1.00 91.19 237 HIS A CA 1
ATOM 1942 C C . HIS A 1 237 ? -22.131 5.963 29.418 1.00 91.19 237 HIS A C 1
ATOM 1944 O O . HIS A 1 237 ? -21.365 5.300 28.719 1.00 91.19 237 HIS A O 1
ATOM 1950 N N . ASP A 1 238 ? -21.812 6.367 30.651 1.00 91.25 238 ASP A N 1
ATOM 1951 C CA . ASP A 1 238 ? -20.491 6.147 31.250 1.00 91.25 238 ASP A CA 1
ATOM 1952 C C . ASP A 1 238 ? -20.176 4.645 31.378 1.00 91.25 238 ASP A C 1
ATOM 1954 O O . ASP A 1 238 ? -19.068 4.205 31.059 1.00 91.25 238 ASP A O 1
ATOM 1958 N N . ARG A 1 239 ? -21.172 3.830 31.757 1.00 92.31 239 ARG A N 1
ATOM 1959 C CA . ARG A 1 239 ? -21.041 2.367 31.832 1.00 92.31 239 ARG A CA 1
ATOM 1960 C C . ARG A 1 239 ? -20.691 1.743 30.480 1.00 92.31 239 ARG A C 1
ATOM 1962 O O . ARG A 1 239 ? -19.795 0.903 30.421 1.00 92.31 239 ARG A O 1
ATOM 1969 N N . ILE A 1 240 ? -21.384 2.127 29.407 1.00 92.31 240 ILE A N 1
ATOM 1970 C CA . ILE A 1 240 ? -21.117 1.592 28.063 1.00 92.31 240 ILE A CA 1
ATOM 1971 C C . ILE A 1 240 ? -19.764 2.092 27.550 1.00 92.31 240 ILE A C 1
ATOM 1973 O O . ILE A 1 240 ? -19.006 1.306 26.987 1.00 92.31 240 ILE A O 1
ATOM 1977 N N . CYS A 1 241 ? -19.416 3.361 27.785 1.00 92.75 241 CYS A N 1
ATOM 1978 C CA . CYS A 1 241 ? -18.098 3.898 27.447 1.00 92.75 241 CYS A CA 1
ATOM 1979 C C . CYS A 1 241 ? -16.973 3.091 28.108 1.00 92.75 241 CYS A C 1
ATOM 1981 O O . CYS A 1 241 ? -16.024 2.717 27.422 1.00 92.75 241 CYS A O 1
ATOM 1983 N N . ASN A 1 242 ? -17.092 2.772 29.399 1.00 93.88 242 ASN A N 1
ATOM 1984 C CA . ASN A 1 242 ? -16.109 1.940 30.098 1.00 93.88 242 ASN A CA 1
ATOM 1985 C C . ASN A 1 242 ? -16.054 0.518 29.528 1.00 93.88 242 ASN A C 1
ATOM 1987 O O . ASN A 1 242 ? -14.966 0.027 29.253 1.00 93.88 242 ASN A O 1
ATOM 1991 N N . TYR A 1 243 ? -17.203 -0.096 29.227 1.00 94.69 243 TYR A N 1
ATOM 1992 C CA . TYR A 1 243 ? -17.235 -1.408 28.570 1.00 94.69 243 TYR A CA 1
ATOM 1993 C C . TYR A 1 243 ? -16.483 -1.417 27.230 1.00 94.69 243 TYR A C 1
ATOM 1995 O O . TYR A 1 243 ? -15.684 -2.315 26.966 1.00 94.69 243 TYR A O 1
ATOM 2003 N N . VAL A 1 244 ? -16.707 -0.406 26.382 1.00 95.44 244 VAL A N 1
ATOM 2004 C CA . VAL A 1 244 ? -16.010 -0.284 25.093 1.00 95.44 244 VAL A CA 1
ATOM 2005 C C . VAL A 1 244 ? -14.502 -0.142 25.304 1.00 95.44 244 VAL A C 1
ATOM 2007 O O . VAL A 1 244 ? -13.737 -0.812 24.611 1.00 95.44 244 VAL A O 1
ATOM 2010 N N . LYS A 1 245 ? -14.067 0.686 26.264 1.00 95.81 245 LYS A N 1
ATOM 2011 C CA . LYS A 1 245 ? -12.641 0.842 26.597 1.00 95.81 245 LYS A CA 1
ATOM 2012 C C . LYS A 1 245 ? -12.034 -0.472 27.067 1.00 95.81 245 LYS A C 1
ATOM 2014 O O . LYS A 1 245 ? -11.033 -0.887 26.499 1.00 95.81 245 LYS A O 1
ATOM 2019 N N . ASP A 1 246 ? -12.680 -1.176 27.993 1.00 96.44 246 ASP A N 1
ATOM 2020 C CA . ASP A 1 246 ? -12.199 -2.464 28.508 1.00 96.44 246 ASP A CA 1
ATOM 2021 C C . ASP A 1 246 ? -12.001 -3.490 27.380 1.00 96.44 246 ASP A C 1
ATOM 2023 O O . ASP A 1 246 ? -11.052 -4.282 27.386 1.00 96.44 246 ASP A O 1
ATOM 2027 N N . ARG A 1 247 ? -12.894 -3.492 26.382 1.00 96.81 247 ARG A N 1
ATOM 2028 C CA . ARG A 1 247 ? -12.806 -4.386 25.217 1.00 96.81 247 ARG A CA 1
ATOM 2029 C C . ARG A 1 247 ? -11.712 -3.962 24.238 1.00 96.81 247 ARG A C 1
ATOM 2031 O O . ARG A 1 247 ? -10.989 -4.828 23.748 1.00 96.81 247 ARG A O 1
ATOM 2038 N N . LEU A 1 248 ? -11.534 -2.663 24.008 1.00 97.00 248 LEU A N 1
ATOM 2039 C CA . LEU A 1 248 ? -10.419 -2.129 23.222 1.00 97.00 248 LEU A CA 1
ATOM 2040 C C . LEU A 1 248 ? -9.061 -2.382 23.900 1.00 97.00 248 LEU A C 1
ATOM 2042 O O . LEU A 1 248 ? -8.113 -2.791 23.237 1.00 97.00 248 LEU A O 1
ATOM 2046 N N . GLU A 1 249 ? -8.969 -2.243 25.221 1.00 96.69 249 GLU A N 1
ATOM 2047 C CA . GLU A 1 249 ? -7.777 -2.613 25.991 1.00 96.69 249 GLU A CA 1
ATOM 2048 C C . GLU A 1 249 ? -7.508 -4.117 25.948 1.00 96.69 249 GLU A C 1
ATOM 2050 O O . GLU A 1 249 ? -6.357 -4.539 25.850 1.00 96.69 249 GLU A O 1
ATOM 2055 N N . SER A 1 250 ? -8.557 -4.943 25.991 1.00 96.31 250 SER A N 1
ATOM 2056 C CA . SER A 1 250 ? -8.418 -6.394 25.833 1.00 96.31 250 SER A CA 1
ATOM 2057 C C . SER A 1 250 ? -7.836 -6.746 24.462 1.00 96.31 250 SER A C 1
ATOM 2059 O O . SER A 1 250 ? -6.928 -7.571 24.382 1.00 96.31 250 SER A O 1
ATOM 2061 N N . LEU A 1 251 ? -8.290 -6.077 23.395 1.00 96.38 251 LEU A N 1
ATOM 2062 C CA . LEU A 1 251 ? -7.692 -6.200 22.065 1.00 96.38 251 LEU A CA 1
ATOM 2063 C C . LEU A 1 251 ? -6.229 -5.733 22.061 1.00 96.38 251 LEU A C 1
ATOM 2065 O O . LEU A 1 251 ? -5.373 -6.422 21.513 1.00 96.38 251 LEU A O 1
ATOM 2069 N N . ASN A 1 252 ? -5.923 -4.616 22.726 1.00 95.75 252 ASN A N 1
ATOM 2070 C CA . ASN A 1 252 ? -4.555 -4.117 22.839 1.00 95.75 252 ASN A CA 1
ATOM 2071 C C . ASN A 1 252 ? -3.623 -5.139 23.509 1.00 95.75 252 ASN A C 1
ATOM 2073 O O . ASN A 1 252 ? -2.517 -5.358 23.033 1.00 95.75 252 ASN A O 1
ATOM 2077 N N . ARG A 1 253 ? -4.081 -5.834 24.561 1.00 94.62 253 ARG A N 1
ATOM 2078 C CA . ARG A 1 253 ? -3.309 -6.909 25.216 1.00 94.62 253 ARG A CA 1
ATOM 2079 C C . ARG A 1 253 ? -3.056 -8.097 24.283 1.00 94.62 253 ARG A C 1
ATOM 2081 O O . ARG A 1 253 ? -1.955 -8.639 24.299 1.00 94.62 253 ARG A O 1
ATOM 2088 N N . LEU A 1 254 ? -4.039 -8.477 23.458 1.00 93.69 254 LEU A N 1
ATOM 2089 C CA . LEU A 1 254 ? -3.856 -9.521 22.438 1.00 93.69 254 LEU A CA 1
ATOM 2090 C C . LEU A 1 254 ? -2.788 -9.124 21.412 1.00 93.69 254 LEU A C 1
ATOM 2092 O O . LEU A 1 254 ? -1.982 -9.960 21.016 1.00 93.69 254 LEU A O 1
ATOM 2096 N N . ILE A 1 255 ? -2.774 -7.854 21.005 1.00 93.88 255 ILE A N 1
ATOM 2097 C CA . ILE A 1 255 ? -1.778 -7.303 20.080 1.00 93.88 255 ILE A CA 1
ATOM 2098 C C . ILE A 1 255 ? -0.397 -7.262 20.734 1.00 93.88 255 ILE A C 1
ATOM 2100 O O . ILE A 1 255 ? 0.569 -7.702 20.118 1.00 93.88 255 ILE A O 1
ATOM 2104 N N . THR A 1 256 ? -0.302 -6.810 21.989 1.00 91.88 256 THR A N 1
ATOM 2105 C CA . THR A 1 256 ? 0.961 -6.803 22.740 1.00 91.88 256 THR A CA 1
ATOM 2106 C C . THR A 1 256 ? 1.559 -8.200 22.834 1.00 91.88 256 THR A C 1
ATOM 2108 O O . THR A 1 256 ? 2.744 -8.359 22.581 1.00 91.88 256 THR A O 1
ATOM 2111 N N . GLY A 1 257 ? 0.744 -9.229 23.089 1.00 89.25 257 GLY A N 1
ATOM 2112 C CA . GLY A 1 257 ? 1.219 -10.616 23.113 1.00 89.25 257 GLY A CA 1
ATOM 2113 C C . GLY A 1 257 ? 1.771 -11.127 21.773 1.00 89.25 257 GLY A C 1
ATOM 2114 O O . GLY A 1 257 ? 2.437 -12.156 21.753 1.00 89.25 257 GLY A O 1
ATOM 2115 N N . ARG A 1 258 ? 1.505 -10.433 20.656 1.00 88.19 258 ARG A N 1
ATOM 2116 C CA . ARG A 1 258 ? 2.073 -10.742 19.334 1.00 88.19 258 ARG A CA 1
ATOM 2117 C C . ARG A 1 258 ? 3.273 -9.868 18.959 1.00 88.19 258 ARG A C 1
ATOM 2119 O O . ARG A 1 258 ? 3.929 -10.188 17.973 1.00 88.19 258 ARG A O 1
ATOM 2126 N N . LEU A 1 259 ? 3.558 -8.792 19.698 1.00 85.50 259 LEU A N 1
ATOM 2127 C CA . LEU A 1 259 ? 4.696 -7.911 19.409 1.00 85.50 259 LEU A CA 1
ATOM 2128 C C . LEU A 1 259 ? 6.041 -8.600 19.635 1.00 85.50 259 LEU A C 1
ATOM 2130 O O . LEU A 1 259 ? 6.990 -8.290 18.930 1.00 85.50 259 LEU A O 1
ATOM 2134 N N . ASP A 1 260 ? 6.102 -9.568 20.548 1.00 71.19 260 ASP A N 1
ATOM 2135 C CA . ASP A 1 260 ? 7.336 -10.296 20.869 1.00 71.19 260 ASP A CA 1
ATOM 2136 C C . ASP A 1 260 ? 7.732 -11.329 19.794 1.00 71.19 260 ASP A C 1
ATOM 2138 O O . ASP A 1 260 ? 8.753 -12.002 19.920 1.00 71.19 260 ASP A O 1
ATOM 2142 N N . LEU A 1 261 ? 6.915 -11.501 18.748 1.00 72.81 261 LEU A N 1
ATOM 2143 C CA . LEU A 1 261 ? 7.128 -12.522 17.719 1.00 72.81 261 LEU A CA 1
ATOM 2144 C C . LEU A 1 261 ? 8.104 -12.084 16.619 1.00 72.81 261 LEU A C 1
ATOM 2146 O O . LEU A 1 261 ? 8.567 -12.942 15.867 1.00 72.81 261 LEU A O 1
ATOM 2150 N N . ASP A 1 262 ? 8.366 -10.781 16.473 1.00 69.44 262 ASP A N 1
ATOM 2151 C CA . ASP A 1 262 ? 9.172 -10.230 15.381 1.00 69.44 262 ASP A CA 1
ATOM 2152 C C . ASP A 1 262 ? 9.493 -8.737 15.603 1.00 69.44 262 ASP A C 1
ATOM 2154 O O . ASP A 1 262 ? 8.649 -8.007 16.114 1.00 69.44 262 ASP A O 1
ATOM 2158 N N . ASP A 1 263 ? 10.649 -8.261 15.132 1.00 72.94 263 ASP A N 1
ATOM 2159 C CA . ASP A 1 263 ? 11.036 -6.834 15.116 1.00 72.94 263 ASP A CA 1
ATOM 2160 C C . ASP A 1 263 ? 10.867 -6.186 13.722 1.00 72.94 263 ASP A C 1
ATOM 2162 O O . ASP A 1 263 ? 11.172 -5.008 13.518 1.00 72.94 263 ASP A O 1
ATOM 2166 N N . GLY A 1 264 ? 10.361 -6.938 12.738 1.00 82.88 264 GLY A N 1
ATOM 2167 C CA . GLY A 1 264 ? 10.192 -6.483 11.356 1.00 82.88 264 GLY A CA 1
ATOM 2168 C C . GLY A 1 264 ? 8.903 -5.697 11.058 1.00 82.88 264 GLY A C 1
ATOM 2169 O O . GLY A 1 264 ? 8.271 -5.094 11.928 1.00 82.88 264 GLY A O 1
ATOM 2170 N N . GLN A 1 265 ? 8.494 -5.707 9.784 1.00 84.75 265 GLN A N 1
ATOM 2171 C CA . GLN A 1 265 ? 7.316 -5.003 9.252 1.00 84.75 265 GLN A CA 1
ATOM 2172 C C . GLN A 1 265 ? 6.009 -5.327 9.998 1.00 84.75 265 GLN A C 1
ATOM 2174 O O . GLN A 1 265 ? 5.163 -4.446 10.176 1.00 84.75 265 GLN A O 1
ATOM 2179 N N . TYR A 1 266 ? 5.842 -6.565 10.465 1.00 90.62 266 TYR A N 1
ATOM 2180 C CA . TYR A 1 266 ? 4.654 -6.967 11.215 1.00 90.62 266 TYR A CA 1
ATOM 2181 C C . TYR A 1 266 ? 4.569 -6.264 12.578 1.00 90.62 266 TYR A C 1
ATOM 2183 O O . TYR A 1 266 ? 3.492 -5.817 12.969 1.00 90.62 266 TYR A O 1
ATOM 2191 N N . SER A 1 267 ? 5.701 -6.064 13.260 1.00 90.38 267 SER A N 1
ATOM 2192 C CA . SER A 1 267 ? 5.754 -5.330 14.533 1.00 90.38 267 SER A CA 1
ATOM 2193 C C . SER A 1 267 ? 5.313 -3.873 14.364 1.00 90.38 267 SER A C 1
ATOM 2195 O O . SER A 1 267 ? 4.554 -3.342 15.178 1.00 90.38 267 SER A O 1
ATOM 2197 N N . TYR A 1 268 ? 5.720 -3.242 13.257 1.00 91.44 268 TYR A N 1
ATOM 2198 C CA . TYR A 1 268 ? 5.314 -1.886 12.908 1.00 91.44 268 TYR A CA 1
ATOM 2199 C C . TYR A 1 268 ? 3.800 -1.802 12.691 1.00 91.44 268 TYR A C 1
ATOM 2201 O O . TYR A 1 268 ? 3.145 -0.934 13.267 1.00 91.44 268 TYR A O 1
ATOM 2209 N N . TYR A 1 269 ? 3.234 -2.747 11.935 1.00 93.25 269 TYR A N 1
ATOM 2210 C CA . TYR A 1 269 ? 1.786 -2.867 11.756 1.00 93.25 269 TYR A CA 1
ATOM 2211 C C . TYR A 1 269 ? 1.055 -3.030 13.098 1.00 93.25 269 TYR A C 1
ATOM 2213 O O . TYR A 1 269 ? 0.119 -2.281 13.377 1.00 93.25 269 TYR A O 1
ATOM 2221 N N . LEU A 1 270 ? 1.509 -3.929 13.977 1.00 94.69 270 LEU A N 1
ATOM 2222 C CA . LEU A 1 270 ? 0.897 -4.116 15.295 1.00 94.69 270 LEU A CA 1
ATOM 2223 C C . LEU A 1 270 ? 0.932 -2.825 16.129 1.00 94.69 270 LEU A C 1
ATOM 2225 O O . LEU A 1 270 ? -0.092 -2.451 16.703 1.00 94.69 270 LEU A O 1
ATOM 2229 N N . ARG A 1 271 ? 2.054 -2.089 16.132 1.00 94.00 271 ARG A N 1
ATOM 2230 C CA . ARG A 1 271 ? 2.168 -0.778 16.806 1.00 94.00 271 ARG A CA 1
ATOM 2231 C C . ARG A 1 271 ? 1.193 0.257 16.241 1.00 94.00 271 ARG A C 1
ATOM 2233 O O . ARG A 1 271 ? 0.630 1.035 17.009 1.00 94.00 271 ARG A O 1
ATOM 2240 N N . GLN A 1 272 ? 0.939 0.254 14.931 1.00 94.94 272 GLN A N 1
ATOM 2241 C CA . GLN A 1 272 ? -0.088 1.117 14.335 1.00 94.94 272 GLN A CA 1
ATOM 2242 C C . GLN A 1 272 ? -1.494 0.775 14.848 1.00 94.94 272 GLN A C 1
ATOM 2244 O O . GLN A 1 272 ? -2.274 1.689 15.128 1.00 94.94 272 GLN A O 1
ATOM 2249 N N . ILE A 1 273 ? -1.820 -0.511 15.035 1.00 96.00 273 ILE A N 1
ATOM 2250 C CA . ILE A 1 273 ? -3.099 -0.902 15.649 1.00 96.00 273 ILE A CA 1
ATOM 2251 C C . ILE A 1 273 ? -3.179 -0.406 17.092 1.00 96.00 273 ILE A C 1
ATOM 2253 O O . ILE A 1 273 ? -4.194 0.177 17.473 1.00 96.00 273 ILE A O 1
ATOM 2257 N N . GLN A 1 274 ? -2.118 -0.585 17.886 1.00 95.81 274 GLN A N 1
ATOM 2258 C CA . GLN A 1 274 ? -2.088 -0.096 19.270 1.00 95.81 274 GLN A CA 1
ATOM 2259 C C . GLN A 1 274 ? -2.325 1.414 19.333 1.00 95.81 274 GLN A C 1
ATOM 2261 O O . GLN A 1 274 ? -3.155 1.873 20.117 1.00 95.81 274 GLN A O 1
ATOM 2266 N N . GLN A 1 275 ? -1.658 2.180 18.464 1.00 96.25 275 GLN A N 1
ATOM 2267 C CA . GLN A 1 275 ? -1.856 3.624 18.375 1.00 96.25 275 GLN A CA 1
ATOM 2268 C C . GLN A 1 275 ? -3.313 3.965 18.035 1.00 96.25 275 GLN A C 1
ATOM 2270 O O . GLN A 1 275 ? -3.932 4.776 18.720 1.00 96.25 275 GLN A O 1
ATOM 2275 N N . SER A 1 276 ? -3.899 3.286 17.045 1.00 96.75 276 SER A N 1
ATOM 2276 C CA . SER A 1 276 ? -5.303 3.494 16.678 1.00 96.75 276 SER A CA 1
ATOM 2277 C C . SER A 1 276 ? -6.275 3.149 17.813 1.00 96.75 276 SER A C 1
ATOM 2279 O O . SER A 1 276 ? -7.309 3.807 17.946 1.00 96.75 276 SER A O 1
ATOM 2281 N N . ILE A 1 277 ? -5.973 2.134 18.625 1.00 96.81 277 ILE A N 1
ATOM 2282 C CA . ILE A 1 277 ? -6.764 1.784 19.809 1.00 96.81 277 ILE A CA 1
ATOM 2283 C C . ILE A 1 277 ? -6.676 2.892 20.861 1.00 96.81 277 ILE A C 1
ATOM 2285 O O . ILE A 1 277 ? -7.709 3.315 21.382 1.00 96.81 277 ILE A O 1
ATOM 2289 N N . VAL A 1 278 ? -5.469 3.382 21.152 1.00 96.00 278 VAL A N 1
ATOM 2290 C CA . VAL A 1 278 ? -5.246 4.481 22.105 1.00 96.00 278 VAL A CA 1
ATOM 2291 C C . VAL A 1 278 ? -6.001 5.734 21.668 1.00 96.00 278 VAL A C 1
ATOM 2293 O O . VAL A 1 278 ? -6.696 6.349 22.480 1.00 96.00 278 VAL A O 1
ATOM 2296 N N . ASP A 1 279 ? -5.942 6.078 20.382 1.00 95.31 279 ASP A N 1
ATOM 2297 C CA . ASP A 1 279 ? -6.667 7.224 19.834 1.00 95.31 279 ASP A CA 1
ATOM 2298 C C . ASP A 1 279 ? -8.185 7.048 19.964 1.00 95.31 279 ASP A C 1
ATOM 2300 O O . ASP A 1 279 ? -8.886 7.989 20.350 1.00 95.31 279 ASP A O 1
ATOM 2304 N N . GLN A 1 280 ? -8.705 5.841 19.724 1.00 95.00 280 GLN A N 1
ATOM 2305 C CA . GLN A 1 280 ? -10.129 5.546 19.892 1.00 95.00 280 GLN A CA 1
ATOM 2306 C C . GLN A 1 280 ? -10.568 5.629 21.362 1.00 95.00 280 GLN A C 1
ATOM 2308 O O . GLN A 1 280 ? -11.622 6.198 21.656 1.00 95.00 280 GLN A O 1
ATOM 2313 N N . ILE A 1 281 ? -9.766 5.116 22.300 1.00 94.81 281 ILE A N 1
ATOM 2314 C CA . ILE A 1 281 ? -10.026 5.235 23.745 1.00 94.81 281 ILE A CA 1
ATOM 2315 C C . ILE A 1 281 ? -10.048 6.709 24.155 1.00 94.81 281 ILE A C 1
ATOM 2317 O O . ILE A 1 281 ? -11.007 7.153 24.788 1.00 94.81 281 ILE A O 1
ATOM 2321 N N . ARG A 1 282 ? -9.068 7.496 23.699 1.00 93.44 282 ARG A N 1
ATOM 2322 C CA . ARG A 1 282 ? -9.012 8.940 23.956 1.00 93.44 282 ARG A CA 1
ATOM 2323 C C . ARG A 1 282 ? -10.235 9.667 23.403 1.00 93.44 282 ARG A C 1
ATOM 2325 O O . ARG A 1 282 ? -10.756 10.573 24.053 1.00 93.44 282 ARG A O 1
ATOM 2332 N N . GLN A 1 283 ? -10.722 9.281 22.223 1.00 91.69 283 GLN A N 1
ATOM 2333 C CA . GLN A 1 283 ? -11.977 9.814 21.695 1.00 91.69 283 GLN A CA 1
ATOM 2334 C C . GLN A 1 283 ? -13.147 9.513 22.633 1.00 91.69 283 GLN A C 1
ATOM 2336 O O . GLN A 1 283 ? -13.910 10.429 22.929 1.00 91.69 283 GLN A O 1
ATOM 2341 N N . ILE A 1 284 ? -13.261 8.283 23.142 1.00 90.25 284 ILE A N 1
ATOM 2342 C CA . ILE A 1 284 ? -14.286 7.885 24.123 1.00 90.25 284 ILE A CA 1
ATOM 2343 C C . ILE A 1 284 ? -14.161 8.699 25.420 1.00 90.25 284 ILE A C 1
ATOM 2345 O O . ILE A 1 284 ? -15.171 9.180 25.936 1.00 90.25 284 ILE A O 1
ATOM 2349 N N . ASP A 1 285 ? -12.946 8.924 25.919 1.00 87.69 285 ASP A N 1
ATOM 2350 C CA . ASP A 1 285 ? -12.703 9.752 27.106 1.00 87.69 285 ASP A CA 1
ATOM 2351 C C . ASP A 1 285 ? -13.161 11.197 26.918 1.00 87.69 285 ASP A C 1
ATOM 2353 O O . ASP A 1 285 ? -13.856 11.735 27.780 1.00 87.69 285 ASP A O 1
ATOM 2357 N N . MET A 1 286 ? -12.854 11.807 25.767 1.00 85.88 286 MET A N 1
ATOM 2358 C CA . MET A 1 286 ? -13.299 13.170 25.449 1.00 85.88 286 MET A CA 1
ATOM 2359 C C . MET A 1 286 ? -14.826 13.311 25.454 1.00 85.88 286 MET A C 1
ATOM 2361 O O . MET A 1 286 ? -15.362 14.402 25.637 1.00 85.88 286 MET A O 1
ATOM 2365 N N . LEU A 1 287 ? -15.550 12.219 25.233 1.00 77.25 287 LEU A N 1
ATOM 2366 C CA . LEU A 1 287 ? -17.009 12.217 25.198 1.00 77.25 287 LEU A CA 1
ATOM 2367 C C . LEU A 1 287 ? -17.608 12.120 26.590 1.00 77.25 287 LEU A C 1
ATOM 2369 O O . LEU A 1 287 ? -18.575 12.825 26.870 1.00 77.25 287 LEU A O 1
ATOM 2373 N N . ALA A 1 288 ? -16.980 11.332 27.460 1.00 70.56 288 ALA A N 1
ATOM 2374 C CA . ALA A 1 288 ? -17.307 11.303 28.877 1.00 70.56 288 ALA A CA 1
ATOM 2375 C C . ALA A 1 288 ? -16.936 12.632 29.570 1.00 70.56 288 ALA A C 1
ATOM 2377 O O . ALA A 1 288 ? -17.653 13.096 30.455 1.00 70.56 288 ALA A O 1
ATOM 2378 N N . SER A 1 289 ? -15.843 13.285 29.148 1.00 64.94 289 SER A N 1
ATOM 2379 C CA . SER A 1 289 ? -15.327 14.505 29.783 1.00 64.94 289 SER A CA 1
ATOM 2380 C C . SER A 1 289 ? -16.036 15.798 29.376 1.00 64.94 289 SER A C 1
ATOM 2382 O O . SER A 1 289 ? -15.968 16.756 30.137 1.00 64.94 289 SER A O 1
ATOM 2384 N N . ARG A 1 290 ? -16.767 15.845 28.247 1.00 59.97 290 ARG A N 1
ATOM 2385 C CA . ARG A 1 290 ? -17.619 16.996 27.836 1.00 59.97 290 ARG A CA 1
ATOM 2386 C C . ARG A 1 290 ? -18.732 17.356 28.841 1.00 59.97 290 ARG A C 1
ATOM 2388 O O . ARG A 1 290 ? -19.516 18.264 28.588 1.00 59.97 290 ARG A O 1
ATOM 2395 N N . ARG A 1 291 ? -18.813 16.628 29.956 1.00 54.16 291 ARG A N 1
ATOM 2396 C CA . ARG A 1 291 ? -19.687 16.864 31.109 1.00 54.16 291 ARG A CA 1
ATOM 2397 C C . ARG A 1 291 ? -19.066 17.690 32.234 1.00 54.16 291 ARG A C 1
ATOM 2399 O O . ARG A 1 291 ? -19.821 18.070 33.126 1.00 54.16 291 ARG A O 1
ATOM 2406 N N . ARG A 1 292 ? -17.744 17.881 32.255 1.00 45.34 292 ARG A N 1
ATOM 2407 C CA . ARG A 1 292 ? -17.071 18.677 33.291 1.00 45.34 292 ARG A CA 1
ATOM 2408 C C . ARG A 1 292 ? -16.925 20.126 32.869 1.00 45.34 292 ARG A C 1
ATOM 2410 O O . ARG A 1 292 ? -16.542 20.347 31.701 1.00 45.34 292 ARG A O 1
#

Radius of gyration: 30.47 Å; Cα contacts (8 Å, |Δi|>4): 328; chains: 1; bounding box: 60×54×83 Å